Protein AF-A0A847CC20-F1 (afdb_monomer)

pLDDT: mean 80.25, std 13.69, range [35.69, 95.44]

Mean predicted aligned error: 12.86 Å

Solvent-accessible surface area (backbone atoms only — not comparable to full-atom values): 11046 Å² total; per-residue (Å²): 112,70,67,61,52,53,50,52,55,51,45,56,64,44,55,73,38,76,92,34,46,70,57,42,53,54,50,51,56,50,52,48,47,52,49,41,46,59,43,47,58,37,88,87,48,68,57,81,61,57,65,53,50,54,41,55,59,34,38,77,69,57,39,57,74,56,27,53,54,50,40,51,52,50,50,54,48,48,53,51,32,54,52,48,38,60,73,75,57,66,55,89,86,62,79,84,42,73,69,58,51,52,54,51,50,53,50,50,52,52,55,51,52,54,52,46,54,55,50,50,52,51,46,53,52,50,19,53,52,53,36,51,54,50,55,52,52,52,50,52,51,51,54,50,52,53,51,51,53,52,52,51,53,52,51,54,49,51,53,51,51,52,51,54,51,52,53,52,51,55,51,51,53,50,52,51,54,50,51,53,50,51,51,51,52,51,52,54,50,44,57,69,71,59,77,67,82,87,78,134

Structure (mmCIF, N/CA/C/O backbone):
data_AF-A0A847CC20-F1
#
_entry.id   AF-A0A847CC20-F1
#
loop_
_atom_site.group_PDB
_atom_site.id
_atom_site.type_symbol
_atom_site.label_atom_id
_atom_site.label_alt_id
_atom_site.label_comp_id
_atom_site.label_asym_id
_atom_site.label_entity_id
_atom_site.label_seq_id
_atom_site.pdbx_PDB_ins_code
_atom_site.Cartn_x
_atom_site.Cartn_y
_atom_site.Cartn_z
_atom_site.occupancy
_atom_site.B_iso_or_equiv
_atom_site.auth_seq_id
_atom_site.auth_comp_id
_atom_site.auth_asym_id
_atom_site.auth_atom_id
_atom_site.pdbx_PDB_model_num
ATOM 1 N N . MET A 1 1 ? -6.857 -2.124 -23.744 1.00 64.88 1 MET A N 1
ATOM 2 C CA . MET A 1 1 ? -8.235 -2.212 -23.207 1.00 64.88 1 MET A CA 1
ATOM 3 C C . MET A 1 1 ? -8.628 -3.643 -22.835 1.00 64.88 1 MET A C 1
ATOM 5 O O . MET A 1 1 ? -9.111 -3.861 -21.736 1.00 64.88 1 MET A O 1
ATOM 9 N N . THR A 1 2 ? -8.384 -4.640 -23.690 1.00 80.12 2 THR A N 1
ATOM 10 C CA . THR A 1 2 ? -8.640 -6.063 -23.376 1.00 80.12 2 THR A CA 1
ATOM 11 C C . THR A 1 2 ? -7.803 -6.583 -22.201 1.00 80.12 2 THR A C 1
ATOM 13 O O . THR A 1 2 ? -8.344 -7.232 -21.313 1.00 80.12 2 THR A O 1
ATOM 16 N N . TYR A 1 3 ? -6.515 -6.221 -22.138 1.00 81.62 3 TYR A N 1
ATOM 17 C CA . TYR A 1 3 ? -5.620 -6.564 -21.021 1.00 81.62 3 TYR A CA 1
ATOM 18 C C . TYR A 1 3 ? -6.147 -6.076 -19.663 1.00 81.62 3 TYR A C 1
ATOM 20 O O . TYR A 1 3 ? -6.249 -6.855 -18.723 1.00 81.62 3 TYR A O 1
ATOM 28 N N . THR A 1 4 ? -6.538 -4.802 -19.567 1.00 80.56 4 THR A N 1
ATOM 29 C CA . THR A 1 4 ? -7.041 -4.209 -18.319 1.00 80.56 4 THR A CA 1
ATOM 30 C C . THR A 1 4 ? -8.328 -4.884 -17.856 1.00 80.56 4 THR A C 1
ATOM 32 O O . THR A 1 4 ? -8.451 -5.202 -16.682 1.00 80.56 4 THR A O 1
ATOM 35 N N . ILE A 1 5 ? -9.246 -5.187 -18.781 1.00 83.31 5 ILE A N 1
ATOM 36 C CA . ILE A 1 5 ? -10.493 -5.900 -18.467 1.00 83.31 5 ILE A CA 1
ATOM 37 C C . ILE A 1 5 ? -10.194 -7.316 -17.953 1.00 83.31 5 ILE A C 1
ATOM 39 O O . ILE A 1 5 ? -10.731 -7.720 -16.924 1.00 83.31 5 ILE A O 1
ATOM 43 N N . ALA A 1 6 ? -9.306 -8.056 -18.623 1.00 84.94 6 ALA A N 1
ATOM 44 C CA . ALA A 1 6 ? -8.941 -9.414 -18.221 1.00 84.94 6 ALA A CA 1
ATOM 45 C C . ALA A 1 6 ? -8.271 -9.455 -16.836 1.00 84.94 6 ALA A C 1
ATOM 47 O O . ALA A 1 6 ? -8.623 -10.295 -16.004 1.00 84.94 6 ALA A O 1
ATOM 48 N N . VAL A 1 7 ? -7.352 -8.525 -16.561 1.00 86.25 7 VAL A N 1
ATOM 49 C CA . VAL A 1 7 ? -6.687 -8.401 -15.254 1.00 86.25 7 VAL A CA 1
ATOM 50 C C . VAL A 1 7 ? -7.700 -8.067 -14.160 1.00 86.25 7 VAL A C 1
ATOM 52 O O . VAL A 1 7 ? -7.731 -8.765 -13.149 1.00 86.25 7 VAL A O 1
ATOM 55 N N . SER A 1 8 ? -8.583 -7.086 -14.374 1.00 83.56 8 SER A N 1
ATOM 56 C CA . SER A 1 8 ? -9.594 -6.701 -13.378 1.00 83.56 8 SER A CA 1
ATOM 57 C C . SER A 1 8 ? -10.588 -7.824 -13.073 1.00 83.56 8 SER A C 1
ATOM 59 O O . SER A 1 8 ? -10.939 -8.037 -11.913 1.00 83.56 8 SER A O 1
ATOM 61 N N . ILE A 1 9 ? -11.015 -8.586 -14.086 1.00 86.75 9 ILE A N 1
ATOM 62 C CA . ILE A 1 9 ? -11.879 -9.760 -13.889 1.00 86.75 9 ILE A CA 1
ATOM 63 C C . ILE A 1 9 ? -11.143 -10.825 -13.065 1.00 86.75 9 ILE A C 1
ATOM 65 O O . ILE A 1 9 ? -11.703 -11.384 -12.122 1.00 86.75 9 ILE A O 1
ATOM 69 N N . THR A 1 10 ? -9.877 -11.084 -13.387 1.00 84.50 10 THR A N 1
ATOM 70 C CA . THR A 1 10 ? -9.063 -12.083 -12.683 1.00 84.50 10 THR A CA 1
ATOM 71 C C . THR A 1 10 ? -8.846 -11.689 -11.219 1.00 84.50 10 THR A C 1
ATOM 73 O O . THR A 1 10 ? -9.046 -12.513 -10.325 1.00 84.50 10 THR A O 1
ATOM 76 N N . GLU A 1 11 ? -8.528 -10.422 -10.946 1.00 84.19 11 GLU A N 1
ATOM 77 C CA . GLU A 1 11 ? -8.409 -9.887 -9.583 1.00 84.19 11 GLU A CA 1
ATOM 78 C C . GLU A 1 11 ? -9.716 -9.992 -8.800 1.00 84.19 11 GLU A C 1
ATOM 80 O O . GLU A 1 11 ? -9.701 -10.411 -7.642 1.00 8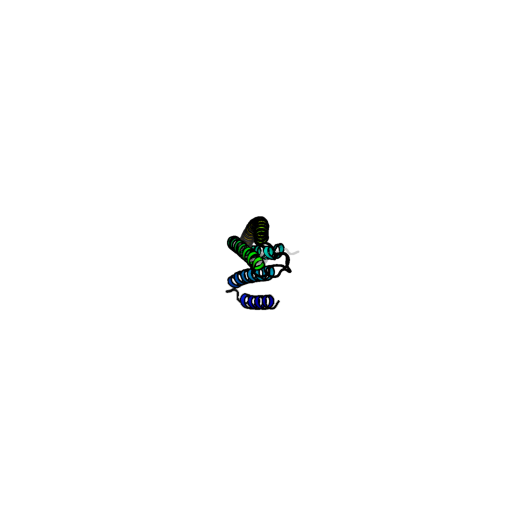4.19 11 GLU A O 1
ATOM 85 N N . TYR A 1 12 ? -10.851 -9.680 -9.429 1.00 85.06 12 TYR A N 1
ATOM 86 C CA . TYR A 1 12 ? -12.165 -9.794 -8.800 1.00 85.06 12 TYR A CA 1
ATOM 87 C C . TYR A 1 12 ? -12.442 -11.225 -8.308 1.00 85.06 12 TYR A C 1
ATOM 89 O O . TYR A 1 12 ? -12.877 -11.425 -7.170 1.00 85.06 12 TYR A O 1
ATOM 97 N N . TYR A 1 13 ? -12.128 -12.236 -9.124 1.00 85.25 13 TYR A N 1
ATOM 98 C CA . TYR A 1 13 ? -12.307 -13.638 -8.737 1.00 85.25 13 TYR A CA 1
ATOM 99 C C . TYR A 1 13 ? -11.322 -14.099 -7.657 1.00 85.25 13 TYR A C 1
ATOM 101 O O . TYR A 1 13 ? -11.717 -14.837 -6.749 1.00 85.25 13 TYR A O 1
ATOM 109 N N . ILE A 1 14 ? -10.061 -13.662 -7.720 1.00 83.44 14 ILE A N 1
ATOM 110 C CA . ILE A 1 14 ? -9.037 -14.007 -6.722 1.00 83.44 14 ILE A CA 1
ATOM 111 C C . ILE A 1 14 ? -9.380 -13.386 -5.361 1.00 83.44 14 ILE A C 1
ATOM 113 O O . ILE A 1 14 ? -9.280 -14.057 -4.331 1.00 83.44 14 ILE A O 1
ATOM 117 N N . ASN A 1 15 ? -9.837 -12.132 -5.349 1.00 83.31 15 ASN A N 1
ATOM 118 C CA . ASN A 1 15 ? -10.118 -11.388 -4.123 1.00 83.31 15 ASN A CA 1
ATOM 119 C C . ASN A 1 15 ? -11.383 -11.874 -3.388 1.00 83.31 15 ASN A C 1
ATOM 121 O O . ASN A 1 15 ? -11.584 -11.562 -2.218 1.00 83.31 15 ASN A O 1
ATOM 125 N N . LYS A 1 16 ? -12.213 -12.710 -4.029 1.00 82.06 16 LYS A N 1
ATOM 126 C CA . LYS A 1 16 ? -13.393 -13.329 -3.399 1.00 82.06 16 LYS A CA 1
ATOM 127 C C . LYS A 1 16 ? -13.036 -14.270 -2.239 1.00 82.06 16 LYS A C 1
ATOM 129 O O . LYS A 1 16 ? -13.885 -14.591 -1.413 1.00 82.06 16 LYS A O 1
ATOM 134 N N . LYS A 1 17 ? -11.790 -14.742 -2.178 1.00 82.62 17 LYS A N 1
ATOM 135 C CA . LYS A 1 17 ? -11.297 -15.650 -1.139 1.00 82.62 17 LYS A CA 1
ATOM 136 C C . LYS A 1 17 ? -10.222 -14.944 -0.312 1.00 82.62 17 LYS A C 1
ATOM 138 O O . LYS A 1 17 ? -9.137 -14.677 -0.824 1.00 82.62 17 LYS A O 1
ATOM 143 N N . GLU A 1 18 ? -10.465 -14.748 0.987 1.00 76.75 18 GLU A N 1
ATOM 144 C CA . GLU A 1 18 ? -9.510 -14.082 1.899 1.00 76.75 18 GLU A CA 1
ATOM 145 C C . GLU A 1 18 ? -8.108 -14.710 1.879 1.00 76.75 18 GLU A C 1
ATOM 147 O O . GLU A 1 18 ? -7.103 -14.002 1.961 1.00 76.75 18 GLU A O 1
ATOM 152 N N . LYS A 1 19 ? -8.026 -16.034 1.680 1.00 80.50 19 LYS A N 1
ATOM 153 C CA . LYS A 1 19 ? -6.762 -16.782 1.593 1.00 80.50 19 LYS A CA 1
ATOM 154 C C . LYS A 1 19 ? -5.814 -16.252 0.506 1.00 80.50 19 LYS A C 1
ATOM 156 O O . LYS A 1 19 ? -4.602 -16.383 0.653 1.00 80.50 19 LYS A O 1
ATOM 161 N N . TYR A 1 20 ? -6.334 -15.640 -0.560 1.00 82.75 20 TYR A N 1
ATOM 162 C CA . TYR A 1 20 ? -5.532 -15.149 -1.687 1.00 82.75 20 TYR A CA 1
ATOM 163 C C . TYR A 1 20 ? -5.312 -13.633 -1.681 1.00 82.75 20 TYR A C 1
ATOM 165 O O . TYR A 1 20 ? -4.764 -13.098 -2.644 1.00 82.75 20 TYR A O 1
ATOM 173 N N . ARG A 1 21 ? -5.649 -12.921 -0.597 1.00 78.44 21 ARG A N 1
ATOM 174 C CA . ARG A 1 21 ? -5.519 -11.453 -0.539 1.00 78.44 21 ARG A CA 1
ATOM 175 C C . ARG A 1 21 ? -4.086 -10.965 -0.785 1.00 78.44 21 ARG A C 1
ATOM 177 O O . ARG A 1 21 ? -3.870 -10.019 -1.537 1.00 78.44 21 ARG A O 1
ATOM 184 N N . TYR A 1 22 ? -3.092 -11.638 -0.199 1.00 79.38 22 TYR A N 1
ATOM 185 C CA . TYR A 1 22 ? -1.682 -11.303 -0.434 1.00 79.38 22 TYR A CA 1
ATOM 186 C C . TYR A 1 22 ? -1.250 -11.589 -1.872 1.00 79.38 22 TYR A C 1
ATOM 188 O O . TYR A 1 22 ? -0.516 -10.795 -2.448 1.00 79.38 22 TYR A O 1
ATOM 196 N N . PHE A 1 23 ? -1.724 -12.688 -2.459 1.00 83.56 23 PHE A N 1
ATOM 197 C CA . PHE A 1 23 ? -1.430 -13.028 -3.849 1.00 83.56 23 PHE A CA 1
ATOM 198 C C . PHE A 1 23 ? -2.030 -11.997 -4.812 1.00 83.56 23 PHE A C 1
ATOM 200 O O . PHE A 1 23 ? -1.324 -11.504 -5.687 1.00 83.56 23 PHE A O 1
ATOM 207 N N . SER A 1 24 ? -3.285 -11.594 -4.586 1.00 84.12 24 SER A N 1
ATOM 208 C CA . SER A 1 24 ? -3.961 -10.548 -5.362 1.00 84.12 24 SER A CA 1
ATOM 209 C C . SER A 1 24 ? -3.195 -9.225 -5.337 1.00 84.12 24 SER A C 1
ATOM 211 O O . SER A 1 24 ? -3.061 -8.577 -6.367 1.00 84.12 24 SER A O 1
ATOM 213 N N . MET A 1 25 ? -2.639 -8.844 -4.181 1.00 82.94 25 MET A N 1
ATOM 214 C CA . MET A 1 25 ? -1.820 -7.636 -4.048 1.00 82.94 25 MET A CA 1
ATOM 215 C C . MET A 1 25 ? -0.566 -7.681 -4.936 1.00 82.94 25 MET A C 1
ATOM 217 O O . MET A 1 25 ? -0.284 -6.722 -5.652 1.00 82.94 25 MET A O 1
ATOM 221 N N . TYR A 1 26 ? 0.199 -8.779 -4.899 1.00 84.50 26 TYR A N 1
ATOM 222 C CA . TYR A 1 26 ? 1.392 -8.915 -5.745 1.00 84.50 26 TYR A CA 1
ATOM 223 C C . TYR A 1 26 ? 1.026 -8.974 -7.229 1.00 84.50 26 TYR A C 1
ATOM 225 O O . TYR A 1 26 ? 1.694 -8.342 -8.045 1.00 84.50 26 TYR A O 1
ATOM 233 N N . PHE A 1 27 ? -0.049 -9.689 -7.565 1.00 86.31 27 PHE A N 1
ATOM 234 C CA . PHE A 1 27 ? -0.544 -9.798 -8.931 1.00 86.31 27 PHE A CA 1
ATOM 235 C C . PHE A 1 27 ? -0.959 -8.438 -9.502 1.00 86.31 27 PHE A C 1
ATOM 237 O O . PHE A 1 27 ? -0.572 -8.123 -10.625 1.00 86.31 27 PHE A O 1
ATOM 244 N N . GLY A 1 28 ? -1.653 -7.596 -8.733 1.00 84.38 28 GLY A N 1
ATOM 245 C CA . GLY A 1 28 ? -2.059 -6.268 -9.201 1.00 84.38 28 GLY A CA 1
ATOM 246 C C . GLY A 1 28 ? -0.907 -5.286 -9.355 1.00 84.38 28 GLY A C 1
ATOM 247 O O . GLY A 1 28 ? -0.833 -4.537 -10.333 1.00 84.38 28 GLY A O 1
ATOM 248 N N . LEU A 1 29 ? 0.069 -5.337 -8.448 1.00 85.62 29 LEU A N 1
ATOM 249 C CA . LEU A 1 29 ? 1.295 -4.546 -8.578 1.00 85.62 29 LEU A CA 1
ATOM 250 C C . LEU A 1 29 ? 2.126 -4.985 -9.790 1.00 85.62 29 LEU A C 1
ATOM 252 O O . LEU A 1 29 ? 2.650 -4.149 -10.520 1.00 85.62 29 LEU A O 1
ATOM 256 N N . PHE A 1 30 ? 2.204 -6.286 -10.055 1.00 86.69 30 PHE A N 1
ATOM 257 C CA . PHE A 1 30 ? 2.912 -6.799 -11.225 1.00 86.69 30 PHE A CA 1
ATOM 258 C C . PHE A 1 30 ? 2.172 -6.492 -12.534 1.00 86.69 30 PHE A C 1
ATOM 260 O O . PHE A 1 30 ? 2.776 -6.072 -13.520 1.00 86.69 30 PHE A O 1
ATOM 267 N N . SER A 1 31 ? 0.848 -6.629 -12.534 1.00 85.25 31 SER A N 1
ATOM 268 C CA . SER A 1 31 ? 0.019 -6.345 -13.706 1.00 85.25 31 SER A CA 1
ATOM 269 C C . SER A 1 31 ? 0.029 -4.860 -14.069 1.00 85.25 31 SER A C 1
ATOM 271 O O . SER A 1 31 ? 0.020 -4.527 -15.256 1.00 85.25 31 SER A O 1
ATOM 273 N N . SER A 1 32 ? 0.095 -3.970 -13.074 1.00 83.94 32 SER A N 1
ATOM 274 C CA . SER A 1 32 ? 0.250 -2.526 -13.290 1.00 83.94 32 SER A CA 1
ATOM 275 C C . SER A 1 32 ? 1.654 -2.144 -13.769 1.00 83.94 32 SER A C 1
ATOM 277 O O . SER A 1 32 ? 1.755 -1.311 -14.667 1.00 83.94 32 SER A O 1
ATOM 279 N N . LEU A 1 33 ? 2.721 -2.796 -13.278 1.00 86.12 33 LEU A N 1
ATOM 280 C CA . LEU A 1 33 ? 4.075 -2.665 -13.849 1.00 86.12 33 LEU A CA 1
ATOM 281 C C . LEU A 1 33 ? 4.088 -3.002 -15.344 1.00 86.12 33 LEU A C 1
ATOM 283 O O . LEU A 1 33 ? 4.565 -2.210 -16.155 1.00 86.12 33 LEU A O 1
ATOM 287 N N . LEU A 1 34 ? 3.529 -4.157 -15.716 1.00 84.94 34 LEU A N 1
ATOM 288 C CA . LEU A 1 34 ? 3.449 -4.591 -17.113 1.00 84.94 34 LEU A CA 1
ATOM 289 C C . LEU A 1 34 ? 2.595 -3.653 -17.966 1.00 84.94 34 LEU A C 1
ATOM 291 O O . LEU A 1 34 ? 2.938 -3.378 -19.114 1.00 84.94 34 LEU A O 1
ATOM 295 N N . PHE A 1 35 ? 1.500 -3.135 -17.409 1.00 83.56 35 PHE A N 1
ATOM 296 C CA . PHE A 1 35 ? 0.656 -2.170 -18.102 1.00 83.56 35 PHE A CA 1
ATOM 297 C C . PHE A 1 35 ? 1.410 -0.874 -18.408 1.00 83.56 35 PHE A C 1
ATOM 299 O O . PHE A 1 35 ? 1.390 -0.406 -19.545 1.00 83.56 35 PHE A O 1
ATOM 306 N N . VAL A 1 36 ? 2.110 -0.318 -17.417 1.00 82.19 36 VAL A N 1
ATOM 307 C CA . VAL A 1 36 ? 2.915 0.897 -17.592 1.00 82.19 36 VAL A CA 1
ATOM 308 C C . VAL A 1 36 ? 4.068 0.662 -18.563 1.00 82.19 36 VAL A C 1
ATOM 310 O O . VAL A 1 36 ? 4.329 1.524 -19.398 1.00 82.19 36 VAL A O 1
ATOM 313 N N . PHE A 1 37 ? 4.699 -0.512 -18.527 1.00 82.38 37 PHE A N 1
ATOM 314 C CA . PHE A 1 37 ? 5.707 -0.903 -19.511 1.00 82.38 37 PHE A CA 1
ATOM 315 C C . PHE A 1 37 ? 5.138 -0.972 -20.940 1.00 82.38 37 PHE A C 1
ATOM 317 O O . PHE A 1 37 ? 5.723 -0.442 -21.878 1.00 82.38 37 PHE A O 1
ATOM 324 N N . ALA A 1 38 ? 3.959 -1.565 -21.132 1.00 80.62 38 ALA A N 1
ATOM 325 C CA . ALA A 1 38 ? 3.311 -1.598 -22.444 1.00 80.62 38 ALA A CA 1
ATOM 326 C C . ALA A 1 38 ? 2.902 -0.194 -22.932 1.00 80.62 38 ALA A C 1
ATOM 328 O O . ALA A 1 38 ? 2.932 0.090 -24.131 1.00 80.62 38 ALA A O 1
ATOM 329 N N . LEU A 1 39 ? 2.527 0.699 -22.012 1.00 78.56 39 LEU A N 1
ATOM 330 C CA . LEU A 1 39 ? 2.245 2.096 -22.330 1.00 78.56 39 LEU A CA 1
ATOM 331 C C . LEU A 1 39 ? 3.508 2.880 -22.690 1.00 78.56 39 LEU A C 1
ATOM 333 O O . LEU A 1 39 ? 3.446 3.685 -23.611 1.00 78.56 39 LEU A O 1
ATOM 337 N N . SER A 1 40 ? 4.638 2.648 -22.019 1.00 73.38 40 SER A N 1
ATOM 338 C CA . SER A 1 40 ? 5.890 3.367 -22.299 1.00 73.38 40 SER A CA 1
ATOM 339 C C . SER A 1 40 ? 6.502 3.008 -23.657 1.00 73.38 40 SER A C 1
ATOM 341 O O . SER A 1 40 ? 7.207 3.830 -24.250 1.00 73.38 40 SER A O 1
ATOM 343 N N . LEU A 1 41 ? 6.181 1.823 -24.186 1.00 75.31 41 LEU A N 1
ATOM 344 C CA . LEU A 1 41 ? 6.491 1.436 -25.565 1.00 75.31 41 LEU A CA 1
ATOM 345 C C . LEU A 1 41 ? 5.655 2.207 -26.600 1.00 75.31 41 LEU A C 1
ATOM 347 O O . LEU A 1 41 ? 6.122 2.428 -27.715 1.00 75.31 41 LEU A O 1
ATOM 351 N N . ASN A 1 42 ? 4.446 2.652 -26.243 1.00 70.00 42 ASN A N 1
ATOM 352 C CA . ASN A 1 42 ? 3.616 3.473 -27.119 1.00 70.00 42 ASN A CA 1
ATOM 353 C C . ASN A 1 42 ? 4.027 4.949 -27.004 1.00 70.00 42 ASN A C 1
ATOM 355 O O . ASN A 1 42 ? 4.013 5.544 -25.930 1.00 70.00 42 ASN A O 1
ATOM 359 N N . SER A 1 43 ? 4.354 5.581 -28.133 1.00 58.22 43 SER A N 1
ATOM 360 C CA . SER A 1 43 ? 4.840 6.970 -28.193 1.00 58.22 43 SER A CA 1
ATOM 361 C C . SER A 1 43 ? 3.839 8.036 -27.720 1.00 58.22 43 SER A C 1
ATOM 363 O O . SER A 1 43 ? 4.225 9.190 -27.552 1.00 58.22 43 SER A O 1
ATOM 365 N N . LEU A 1 44 ? 2.580 7.648 -27.497 1.00 52.94 44 LEU A N 1
ATOM 366 C CA . LEU A 1 44 ? 1.446 8.516 -27.169 1.00 52.94 44 LEU A CA 1
ATOM 367 C C . LEU A 1 44 ? 1.480 9.088 -25.748 1.00 52.94 44 LEU A C 1
ATOM 369 O O . LEU A 1 44 ? 0.926 10.160 -25.518 1.00 52.94 44 LEU A O 1
ATOM 373 N N . ILE A 1 45 ? 2.099 8.395 -24.791 1.00 55.16 45 ILE A N 1
ATOM 374 C CA . ILE A 1 45 ? 2.162 8.855 -23.401 1.00 55.16 45 ILE A CA 1
ATOM 375 C C . ILE A 1 45 ? 3.597 9.275 -23.104 1.00 55.16 45 ILE A C 1
ATOM 377 O O . ILE A 1 45 ? 4.536 8.501 -23.297 1.00 55.16 45 ILE A O 1
ATOM 381 N N . GLN A 1 46 ? 3.774 10.508 -22.619 1.00 56.94 46 GLN A N 1
ATOM 382 C CA . GLN A 1 46 ? 5.044 10.917 -22.032 1.00 56.94 46 GLN A CA 1
ATOM 383 C C . GLN A 1 46 ? 5.380 9.933 -20.913 1.00 56.94 46 GLN A C 1
ATOM 385 O O . GLN A 1 46 ? 4.667 9.837 -19.910 1.00 56.94 46 GLN A O 1
ATOM 390 N N . ILE A 1 47 ? 6.477 9.200 -21.113 1.00 58.72 47 ILE A N 1
ATOM 391 C CA . ILE A 1 47 ? 6.979 8.155 -20.215 1.00 58.72 47 ILE A CA 1
ATOM 392 C C . ILE A 1 47 ? 7.069 8.684 -18.777 1.00 58.72 47 ILE A C 1
ATOM 394 O O . ILE A 1 47 ? 6.934 7.889 -17.858 1.00 58.72 47 ILE A O 1
ATOM 398 N N . SER A 1 48 ? 7.184 10.007 -18.585 1.00 61.25 48 SER A N 1
ATOM 399 C CA . SER A 1 48 ? 7.351 10.694 -17.308 1.00 61.25 48 SER A CA 1
ATOM 400 C C . SER A 1 48 ? 6.166 10.638 -16.319 1.00 61.25 48 SER A C 1
ATOM 402 O O . SER A 1 48 ? 6.375 10.714 -15.113 1.00 61.25 48 SER A O 1
ATOM 404 N N . LEU A 1 49 ? 4.914 10.505 -16.762 1.00 61.78 49 LEU A N 1
ATOM 405 C CA . LEU A 1 49 ? 3.774 10.471 -15.823 1.00 61.78 49 LEU A CA 1
ATOM 406 C C . LEU A 1 49 ? 3.397 9.041 -15.434 1.00 61.78 49 LEU A C 1
ATOM 408 O O . LEU A 1 49 ? 3.164 8.752 -14.259 1.00 61.78 49 LEU A O 1
ATOM 412 N N . ALA A 1 50 ? 3.407 8.123 -16.402 1.00 65.94 50 ALA A N 1
ATOM 413 C CA . ALA A 1 50 ? 2.944 6.750 -16.210 1.00 65.94 50 ALA A CA 1
ATOM 414 C C . ALA A 1 50 ? 3.794 5.964 -15.195 1.00 65.94 50 ALA A C 1
ATOM 416 O O . ALA A 1 50 ? 3.256 5.172 -14.422 1.00 65.94 50 ALA A O 1
ATOM 417 N N . TYR A 1 51 ? 5.105 6.216 -15.135 1.00 71.69 51 TYR A N 1
ATOM 418 C CA . TYR A 1 51 ? 5.997 5.485 -14.231 1.00 71.69 51 TYR A CA 1
ATOM 419 C C . TYR A 1 51 ? 5.871 5.908 -12.760 1.00 71.69 51 TYR A C 1
ATOM 421 O O . TYR A 1 51 ? 6.277 5.155 -11.881 1.00 71.69 51 TYR A O 1
ATOM 429 N N . THR A 1 52 ? 5.270 7.062 -12.458 1.00 73.75 52 THR A N 1
ATOM 430 C CA . THR A 1 52 ? 5.060 7.492 -11.064 1.00 73.75 52 THR A CA 1
ATOM 431 C C . THR A 1 52 ? 3.879 6.779 -10.399 1.00 73.75 52 THR A C 1
ATOM 433 O O . THR A 1 52 ? 3.871 6.589 -9.182 1.00 73.75 52 THR A O 1
ATOM 436 N N . PHE A 1 53 ? 2.917 6.294 -11.193 1.00 78.44 53 PHE A N 1
ATOM 437 C CA . PHE A 1 53 ? 1.694 5.660 -10.695 1.00 78.44 53 PHE A CA 1
ATOM 438 C C . PHE A 1 53 ? 1.946 4.373 -9.912 1.00 78.44 53 PHE A C 1
ATOM 440 O O . PHE A 1 53 ? 1.355 4.174 -8.852 1.00 78.44 53 PHE 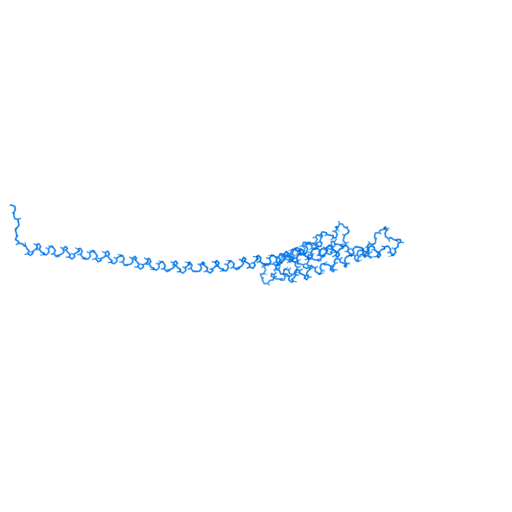A O 1
ATOM 447 N N . VAL A 1 54 ? 2.814 3.491 -10.408 1.00 82.31 54 VAL A N 1
ATOM 448 C CA . VAL A 1 54 ? 3.030 2.178 -9.782 1.00 82.31 54 VAL A CA 1
ATOM 449 C C . VAL A 1 54 ? 3.707 2.303 -8.409 1.00 82.31 54 VAL A C 1
ATOM 451 O O . VAL A 1 54 ? 3.219 1.689 -7.457 1.00 82.31 54 VAL A O 1
ATOM 454 N N . PRO A 1 55 ? 4.766 3.118 -8.234 1.00 81.00 55 PRO A N 1
ATOM 455 C CA . PRO A 1 55 ? 5.330 3.379 -6.913 1.00 81.00 55 PRO A CA 1
ATOM 456 C C . PRO A 1 55 ? 4.316 4.001 -5.945 1.00 81.00 55 PRO A C 1
ATOM 458 O O . PRO A 1 55 ? 4.241 3.553 -4.801 1.00 81.00 55 PRO A O 1
ATOM 461 N N . ILE A 1 56 ? 3.475 4.939 -6.399 1.00 80.62 56 ILE A N 1
ATOM 462 C CA . ILE A 1 56 ? 2.413 5.535 -5.568 1.00 80.62 56 ILE A CA 1
ATOM 463 C C . ILE A 1 56 ? 1.387 4.478 -5.135 1.00 80.62 56 ILE A C 1
ATOM 465 O O . ILE A 1 56 ? 1.075 4.377 -3.948 1.00 80.62 56 ILE A O 1
ATOM 469 N N . LEU A 1 57 ? 0.905 3.644 -6.062 1.00 81.94 57 LEU A N 1
ATOM 470 C CA . LEU A 1 57 ? 0.001 2.532 -5.746 1.00 81.94 57 LEU A CA 1
ATOM 471 C C . LEU A 1 57 ? 0.643 1.545 -4.768 1.00 81.94 57 LEU A C 1
ATOM 473 O O . LEU A 1 57 ? -0.020 1.045 -3.863 1.00 81.94 57 LEU A O 1
ATOM 477 N N . SER A 1 58 ? 1.946 1.295 -4.897 1.00 82.06 58 SER A N 1
ATOM 478 C CA . SER A 1 58 ? 2.660 0.406 -3.983 1.00 82.06 58 SER A CA 1
ATOM 479 C C . SER A 1 58 ? 2.705 0.936 -2.543 1.00 82.06 58 SER A C 1
ATOM 481 O O . SER A 1 58 ? 2.690 0.135 -1.607 1.00 82.06 58 SER A O 1
ATOM 483 N N . CYS A 1 59 ? 2.692 2.260 -2.339 1.00 80.19 59 CYS A N 1
ATOM 484 C CA . CYS A 1 59 ? 2.633 2.867 -1.005 1.00 80.19 59 CYS A CA 1
ATOM 485 C C . CYS A 1 59 ? 1.328 2.544 -0.259 1.00 80.19 59 CYS A C 1
ATOM 487 O O . CYS A 1 59 ? 1.347 2.449 0.968 1.00 80.19 59 CYS A O 1
ATOM 489 N N . LEU A 1 60 ? 0.217 2.319 -0.974 1.00 78.50 60 LEU A N 1
ATOM 490 C CA . LEU A 1 60 ? -1.087 1.981 -0.381 1.00 78.50 60 LEU A CA 1
ATOM 491 C C . LEU A 1 60 ? -1.110 0.600 0.280 1.00 78.50 60 LEU A C 1
ATOM 493 O O . LEU A 1 60 ? -1.992 0.314 1.080 1.00 78.50 60 LEU A O 1
ATOM 497 N N . TYR A 1 61 ? -0.143 -0.261 -0.032 1.00 74.38 61 TYR A N 1
ATOM 498 C CA . TYR A 1 61 ? -0.037 -1.585 0.577 1.00 74.38 61 TYR A CA 1
ATOM 499 C C . TYR A 1 61 ? 0.784 -1.591 1.872 1.00 74.38 61 TYR A C 1
ATOM 501 O O . TYR A 1 61 ? 0.969 -2.651 2.474 1.00 74.38 61 TYR A O 1
ATOM 509 N N . TYR A 1 62 ? 1.272 -0.420 2.303 1.00 68.19 62 TYR A N 1
ATOM 510 C CA . TYR A 1 62 ? 1.903 -0.175 3.606 1.00 68.19 62 TYR A CA 1
ATOM 511 C C . TYR A 1 62 ? 3.107 -1.073 3.930 1.00 68.19 62 TYR A C 1
ATOM 513 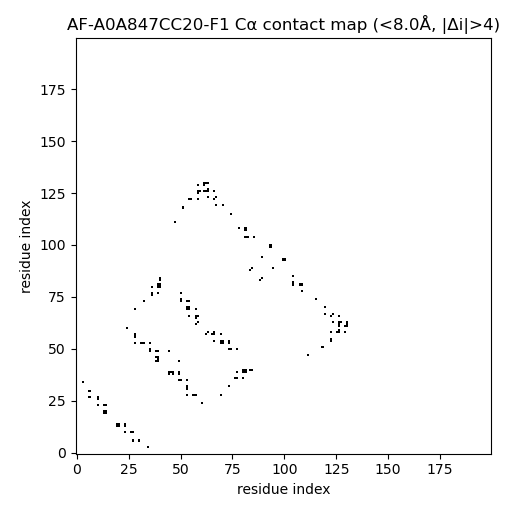O O . TYR A 1 62 ? 3.460 -1.275 5.090 1.00 68.19 62 TYR A O 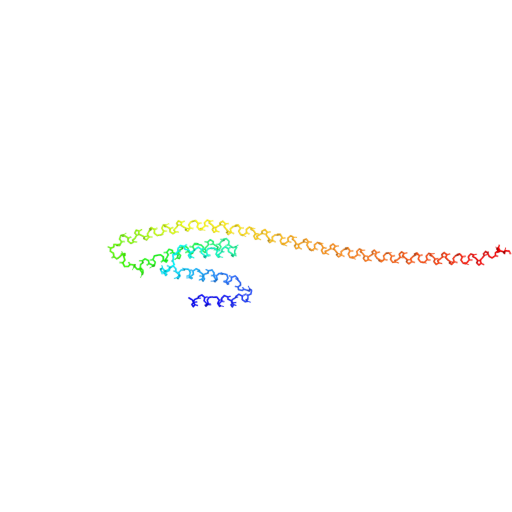1
ATOM 521 N N . LYS A 1 63 ? 3.771 -1.606 2.898 1.00 80.06 63 LYS A N 1
ATOM 522 C CA . LYS A 1 63 ? 4.985 -2.421 3.014 1.00 80.06 63 LYS A CA 1
ATOM 523 C C . LYS A 1 63 ? 6.163 -1.687 2.382 1.00 80.06 63 LYS A C 1
ATOM 525 O O . LYS A 1 63 ? 6.411 -1.827 1.188 1.00 80.06 63 LYS A O 1
ATOM 530 N N . THR A 1 64 ? 6.938 -0.976 3.198 1.00 77.12 64 THR A N 1
ATOM 531 C CA . THR A 1 64 ? 8.099 -0.172 2.760 1.00 77.12 64 THR A CA 1
ATOM 532 C C . THR A 1 64 ? 9.105 -0.978 1.928 1.00 77.12 64 THR A C 1
ATOM 534 O O . THR A 1 64 ? 9.520 -0.548 0.854 1.00 77.12 64 THR A O 1
ATOM 537 N N . ALA A 1 65 ? 9.447 -2.196 2.360 1.00 82.62 65 ALA A N 1
ATOM 538 C CA . ALA A 1 65 ? 10.366 -3.071 1.627 1.00 82.62 65 ALA A CA 1
ATOM 539 C C . ALA A 1 65 ? 9.828 -3.498 0.247 1.00 82.62 65 ALA A C 1
ATOM 541 O O . ALA A 1 65 ? 10.601 -3.665 -0.696 1.00 82.62 65 ALA A O 1
ATOM 542 N N . LEU A 1 66 ? 8.509 -3.678 0.119 1.00 84.12 66 LEU A N 1
ATOM 543 C CA . LEU A 1 66 ? 7.873 -4.042 -1.147 1.00 84.12 66 LEU A CA 1
ATOM 544 C C . LEU A 1 66 ? 7.863 -2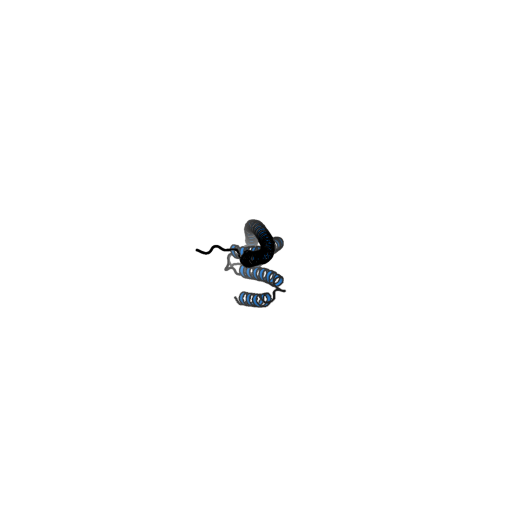.853 -2.109 1.00 84.12 66 LEU A C 1
ATOM 546 O O . LEU A 1 66 ? 8.259 -2.993 -3.263 1.00 84.12 66 LEU A O 1
ATOM 550 N N . THR A 1 67 ? 7.484 -1.683 -1.603 1.00 85.25 67 THR A N 1
ATOM 551 C CA . THR A 1 67 ? 7.502 -0.413 -2.328 1.00 85.25 67 THR A CA 1
ATOM 552 C C . THR A 1 67 ? 8.883 -0.108 -2.914 1.00 85.25 67 THR A C 1
ATOM 554 O O . THR A 1 67 ? 8.984 0.212 -4.096 1.00 85.25 67 THR A O 1
ATOM 557 N N . LYS A 1 68 ? 9.964 -0.312 -2.146 1.00 85.44 68 LYS A N 1
ATOM 558 C CA . LYS A 1 68 ? 11.347 -0.137 -2.634 1.00 85.44 68 LYS A CA 1
ATOM 559 C C . LYS A 1 68 ? 11.686 -1.074 -3.793 1.00 85.44 68 LYS A C 1
ATOM 561 O O . LYS A 1 68 ? 12.200 -0.626 -4.815 1.00 85.44 68 LYS A O 1
ATOM 566 N N . LYS A 1 69 ? 11.362 -2.366 -3.657 1.00 88.56 69 LYS A N 1
ATOM 567 C CA . LYS A 1 69 ? 11.608 -3.369 -4.709 1.00 88.56 69 LYS A CA 1
ATOM 568 C C . LYS A 1 69 ? 10.825 -3.060 -5.986 1.00 88.56 69 LYS A C 1
ATOM 570 O O . LYS A 1 69 ? 11.380 -3.162 -7.073 1.00 88.56 69 LYS A O 1
ATOM 575 N N . ILE A 1 70 ? 9.562 -2.655 -5.855 1.00 87.44 70 ILE A N 1
ATOM 576 C CA . ILE A 1 70 ? 8.705 -2.296 -6.993 1.00 87.44 70 ILE A CA 1
ATOM 577 C C . ILE A 1 70 ? 9.195 -1.022 -7.672 1.00 87.44 70 ILE A C 1
ATOM 579 O O . ILE A 1 70 ? 9.257 -0.984 -8.895 1.00 87.44 70 ILE A O 1
ATOM 583 N N . SER A 1 71 ? 9.586 -0.007 -6.901 1.00 87.19 71 SER A N 1
ATOM 584 C CA . SER A 1 71 ? 10.162 1.227 -7.440 1.00 87.19 71 SER A CA 1
ATOM 585 C C . SER A 1 71 ? 11.410 0.937 -8.278 1.00 87.19 71 SER A C 1
ATOM 587 O O . SER A 1 71 ? 11.515 1.410 -9.409 1.00 87.19 71 SER A O 1
ATOM 589 N N . LEU A 1 72 ? 12.312 0.091 -7.770 1.00 88.38 72 LEU A N 1
ATOM 590 C CA . LEU A 1 72 ? 13.515 -0.314 -8.498 1.00 88.38 72 LEU A CA 1
ATOM 591 C C . LEU A 1 72 ? 13.187 -1.132 -9.759 1.00 88.38 72 LEU A C 1
ATOM 593 O O . LEU A 1 72 ? 13.757 -0.885 -10.819 1.00 88.38 72 LEU A O 1
ATOM 597 N N . ALA A 1 73 ? 12.250 -2.081 -9.666 1.00 89.25 73 ALA A N 1
ATOM 598 C CA . ALA A 1 73 ? 11.816 -2.881 -10.811 1.00 89.25 73 ALA A CA 1
ATOM 599 C C . ALA A 1 73 ? 11.174 -2.013 -11.906 1.00 89.25 73 ALA A C 1
ATOM 601 O O . ALA A 1 73 ? 11.448 -2.198 -13.090 1.00 89.25 73 ALA A O 1
ATOM 602 N N . ASN A 1 74 ? 10.365 -1.030 -11.510 1.00 87.44 74 ASN A N 1
ATOM 603 C CA . ASN A 1 74 ? 9.737 -0.073 -12.415 1.00 87.44 74 ASN A CA 1
ATOM 604 C C . ASN A 1 74 ? 10.772 0.798 -13.140 1.00 87.44 74 ASN A C 1
ATOM 606 O O . ASN A 1 74 ? 10.661 1.030 -14.342 1.00 87.44 74 ASN A O 1
ATOM 610 N N . TYR A 1 75 ? 11.809 1.238 -12.426 1.00 87.50 75 TYR A N 1
ATOM 611 C CA . TYR A 1 75 ? 12.928 1.970 -13.014 1.00 87.50 75 TYR A CA 1
ATOM 612 C C . TYR A 1 75 ? 13.681 1.134 -14.053 1.00 87.50 75 TYR A C 1
ATOM 614 O O . TYR A 1 75 ? 13.870 1.585 -15.184 1.00 87.50 75 TYR A O 1
ATOM 622 N N . ALA A 1 76 ? 14.030 -0.110 -13.713 1.00 89.00 76 ALA A N 1
ATOM 623 C CA . ALA A 1 76 ? 14.701 -1.022 -14.638 1.00 89.00 76 ALA A CA 1
ATOM 624 C C . ALA A 1 76 ? 13.861 -1.281 -15.902 1.00 89.00 76 ALA A C 1
ATOM 626 O O . ALA A 1 76 ? 14.372 -1.176 -17.016 1.00 89.00 76 ALA A O 1
ATOM 627 N N . LEU A 1 77 ? 12.559 -1.542 -15.744 1.00 87.69 77 LEU A N 1
ATOM 628 C CA . LEU A 1 77 ? 11.633 -1.721 -16.868 1.00 87.69 77 LEU A CA 1
ATOM 629 C C . LEU A 1 77 ? 11.517 -0.464 -17.737 1.00 87.69 77 LEU A C 1
ATOM 631 O O . LEU A 1 77 ? 11.416 -0.573 -18.956 1.00 87.69 77 LEU A O 1
ATOM 635 N N . THR A 1 78 ? 11.570 0.723 -17.135 1.00 83.81 78 THR A N 1
ATOM 636 C CA . THR A 1 78 ? 11.514 1.991 -17.873 1.00 83.81 78 THR A CA 1
ATOM 637 C C . THR A 1 78 ? 12.777 2.208 -18.707 1.00 83.81 78 THR A C 1
ATOM 639 O O . THR A 1 78 ? 12.666 2.566 -19.878 1.00 83.81 78 THR A O 1
ATOM 642 N N . ILE A 1 79 ? 13.967 1.914 -18.166 1.00 86.50 79 ILE A N 1
ATOM 643 C CA . ILE A 1 79 ? 15.218 1.941 -18.946 1.00 86.50 79 ILE A CA 1
ATOM 644 C C . ILE A 1 79 ? 15.132 0.968 -20.122 1.00 86.50 79 ILE A C 1
ATOM 646 O O . ILE A 1 79 ? 15.439 1.343 -21.253 1.00 86.50 79 ILE A O 1
ATOM 650 N N . ILE A 1 80 ? 14.672 -0.261 -19.874 1.00 87.31 80 ILE A N 1
ATOM 651 C CA . ILE A 1 80 ? 14.498 -1.271 -20.924 1.00 87.31 80 ILE A CA 1
ATOM 652 C C . ILE A 1 80 ? 13.539 -0.757 -22.006 1.00 87.31 80 ILE A C 1
ATOM 654 O O . ILE A 1 80 ? 13.838 -0.881 -23.190 1.00 87.31 80 ILE A O 1
ATOM 658 N N . ALA A 1 81 ? 12.424 -0.129 -21.626 1.00 84.12 81 ALA A N 1
ATOM 659 C CA . ALA A 1 81 ? 11.472 0.435 -22.580 1.00 84.12 81 ALA A CA 1
ATOM 660 C C . ALA A 1 81 ? 12.081 1.567 -23.424 1.00 84.12 81 ALA A C 1
ATOM 662 O O . ALA A 1 81 ? 11.848 1.607 -24.630 1.00 84.12 81 ALA A O 1
ATOM 663 N N . ILE A 1 82 ? 12.888 2.452 -22.826 1.00 81.25 82 ILE A N 1
ATOM 664 C CA . ILE A 1 82 ? 13.591 3.533 -23.541 1.00 81.25 82 ILE A CA 1
ATOM 665 C C . ILE A 1 82 ? 14.569 2.949 -24.564 1.00 81.25 82 ILE A C 1
ATOM 667 O O . ILE A 1 82 ? 14.575 3.368 -25.723 1.00 81.25 82 ILE A O 1
ATOM 671 N N . VAL A 1 83 ? 15.345 1.940 -24.160 1.00 84.19 83 VAL A N 1
ATOM 672 C CA . VAL A 1 83 ? 16.281 1.231 -25.041 1.00 84.19 83 VAL A CA 1
ATOM 673 C C . VAL A 1 83 ? 15.525 0.571 -26.197 1.00 84.19 83 VAL A C 1
ATOM 675 O O . VAL A 1 83 ? 15.826 0.850 -27.356 1.00 84.19 83 VAL A O 1
ATOM 678 N N . ILE A 1 84 ? 14.497 -0.236 -25.910 1.00 83.38 84 ILE A N 1
ATOM 679 C CA . ILE A 1 84 ? 13.685 -0.907 -26.940 1.00 83.38 84 ILE A CA 1
ATOM 680 C C . ILE A 1 84 ? 13.073 0.117 -27.893 1.00 83.38 84 ILE A C 1
ATOM 682 O O . ILE A 1 84 ? 13.145 -0.055 -29.106 1.00 83.38 84 ILE A O 1
ATOM 686 N N . ARG A 1 85 ? 12.506 1.208 -27.373 1.00 77.12 85 ARG A N 1
ATOM 687 C CA . ARG A 1 85 ? 11.898 2.254 -28.197 1.00 77.12 85 ARG A CA 1
ATOM 688 C C . ARG A 1 85 ? 12.913 2.888 -29.147 1.00 77.12 85 ARG A C 1
ATOM 690 O O . ARG A 1 85 ? 12.593 3.080 -30.316 1.00 77.12 85 ARG A O 1
ATOM 697 N N . ARG A 1 86 ? 14.132 3.165 -28.674 1.00 75.50 86 ARG A N 1
ATOM 698 C CA . ARG A 1 86 ? 15.193 3.784 -29.483 1.00 75.50 86 ARG A CA 1
ATOM 699 C C . ARG A 1 86 ? 15.707 2.861 -30.593 1.00 75.50 86 ARG A C 1
ATOM 701 O O . ARG A 1 86 ? 16.046 3.370 -31.658 1.00 75.50 86 ARG A O 1
ATOM 708 N N . TYR A 1 87 ? 15.763 1.548 -30.357 1.00 75.50 87 TYR A N 1
ATOM 709 C CA . TYR A 1 87 ? 16.286 0.572 -31.326 1.00 75.50 87 TYR A CA 1
ATOM 710 C C . TYR A 1 87 ? 15.217 -0.040 -32.248 1.00 75.50 87 TYR A C 1
ATOM 712 O O . TYR A 1 87 ? 15.510 -0.310 -33.408 1.00 75.50 87 TYR A O 1
ATOM 720 N N . CYS A 1 88 ? 13.987 -0.257 -31.772 1.00 74.44 88 CYS A N 1
ATOM 721 C CA . CYS A 1 88 ? 12.919 -0.904 -32.548 1.00 74.44 88 CYS A CA 1
ATOM 722 C C . CYS A 1 88 ? 12.000 0.080 -33.285 1.00 74.44 88 CYS A C 1
ATOM 724 O O . CYS A 1 88 ? 11.401 -0.304 -34.285 1.00 74.44 88 CYS A O 1
ATOM 726 N N . TYR A 1 89 ? 11.883 1.326 -32.816 1.00 67.88 89 TYR A N 1
ATOM 727 C CA . TYR A 1 89 ? 11.031 2.351 -33.432 1.00 67.88 89 TYR A CA 1
ATOM 728 C C . TYR A 1 89 ? 11.817 3.645 -33.691 1.00 67.88 89 TYR A C 1
ATOM 730 O O . TYR A 1 89 ? 11.488 4.687 -33.112 1.00 67.88 89 TYR A O 1
ATOM 738 N N . PRO A 1 90 ? 12.872 3.610 -34.529 1.00 61.88 90 PRO A N 1
ATOM 739 C CA . PRO A 1 90 ? 13.593 4.818 -34.896 1.00 61.88 90 PRO A CA 1
ATOM 740 C C . PRO A 1 90 ? 12.633 5.777 -35.605 1.00 61.88 90 PRO A C 1
ATOM 742 O O . PRO A 1 90 ? 12.047 5.461 -36.639 1.00 61.88 90 PRO A O 1
ATOM 745 N N . THR A 1 91 ? 12.436 6.959 -35.030 1.00 57.62 91 THR A N 1
ATOM 746 C CA . THR A 1 91 ? 11.722 8.045 -35.696 1.00 57.62 91 THR A CA 1
ATOM 747 C C . THR A 1 91 ? 12.504 8.486 -36.934 1.00 57.62 91 THR A C 1
ATOM 749 O O . THR A 1 91 ? 13.728 8.574 -36.892 1.00 57.62 91 THR A O 1
ATOM 752 N N . ASN A 1 92 ? 11.806 8.790 -38.035 1.00 48.91 92 ASN A N 1
ATOM 753 C CA . ASN A 1 92 ? 12.397 9.129 -39.344 1.00 48.91 92 ASN A CA 1
ATOM 754 C C . ASN A 1 92 ? 13.415 10.295 -39.321 1.00 48.91 92 ASN A C 1
ATOM 756 O O . ASN A 1 92 ? 14.143 10.490 -40.288 1.00 48.91 92 ASN A O 1
ATOM 760 N N . THR A 1 93 ? 13.491 11.063 -38.231 1.00 51.00 93 THR A N 1
ATOM 761 C CA . THR A 1 93 ? 14.456 12.153 -38.015 1.00 51.00 93 THR A CA 1
ATOM 762 C C . THR A 1 93 ? 15.818 11.700 -37.469 1.00 51.00 93 THR A C 1
ATOM 764 O O . THR A 1 93 ? 16.769 12.470 -37.539 1.00 51.00 93 THR A O 1
ATOM 767 N N . ASP A 1 94 ? 15.945 10.475 -36.946 1.00 51.88 94 ASP A N 1
ATOM 768 C CA . ASP A 1 94 ? 17.189 9.948 -36.348 1.00 51.88 94 ASP A CA 1
ATOM 769 C C . ASP A 1 94 ? 18.060 9.152 -37.344 1.00 51.88 94 ASP A C 1
ATOM 771 O O . ASP A 1 94 ? 19.112 8.629 -36.982 1.00 51.88 94 ASP A O 1
ATOM 775 N N . PHE A 1 95 ? 17.642 9.060 -38.610 1.00 49.72 95 PHE A N 1
ATOM 776 C CA . PHE A 1 95 ? 18.199 8.129 -39.600 1.00 49.72 95 PHE A CA 1
ATOM 777 C C . PHE A 1 95 ? 19.640 8.420 -40.060 1.00 49.72 95 PHE A C 1
ATOM 779 O O . PHE A 1 95 ? 20.213 7.605 -40.778 1.00 49.72 95 PHE A O 1
ATOM 786 N N . TYR A 1 96 ? 20.242 9.553 -39.675 1.00 48.25 96 TYR A N 1
ATOM 787 C CA . TYR A 1 96 ? 21.474 10.029 -40.316 1.00 48.25 96 TYR A CA 1
ATOM 788 C C . TYR A 1 96 ? 22.745 10.038 -39.456 1.00 48.25 96 TYR A C 1
ATOM 790 O O . TYR A 1 96 ? 23.802 10.298 -40.018 1.00 48.25 96 TYR A O 1
ATOM 798 N N . ASN A 1 97 ? 22.719 9.710 -38.154 1.00 56.22 97 ASN A N 1
ATOM 799 C CA . ASN A 1 97 ? 23.964 9.567 -37.377 1.00 56.22 97 ASN A CA 1
ATOM 800 C C . ASN A 1 97 ? 23.817 8.693 -36.116 1.00 56.22 97 ASN A C 1
ATOM 802 O O . ASN A 1 97 ? 23.210 9.095 -35.121 1.00 56.22 97 ASN A O 1
ATOM 806 N N . TYR A 1 98 ? 24.489 7.537 -36.108 1.00 58.31 98 TYR A N 1
ATOM 807 C CA . TYR A 1 98 ? 24.599 6.643 -34.942 1.00 58.31 98 TYR A CA 1
ATOM 808 C C . TYR A 1 98 ? 25.197 7.336 -33.703 1.00 58.31 98 TYR A C 1
ATOM 810 O O . TYR A 1 98 ? 24.817 7.051 -32.566 1.00 58.31 98 TYR A O 1
ATOM 818 N N . THR A 1 99 ? 26.111 8.287 -33.910 1.00 60.66 99 THR A N 1
ATOM 819 C CA . THR A 1 99 ? 26.703 9.113 -32.848 1.00 60.66 99 THR A CA 1
ATOM 820 C C . THR A 1 99 ? 25.663 9.995 -32.163 1.00 60.66 99 THR A C 1
ATOM 822 O O . THR A 1 99 ? 25.642 10.074 -30.936 1.00 60.66 99 THR A O 1
ATOM 825 N N . THR A 1 100 ? 24.743 10.597 -32.918 1.00 68.06 100 THR A N 1
ATOM 826 C CA . THR A 1 100 ? 23.658 11.425 -32.371 1.00 68.06 100 THR A CA 1
ATOM 827 C C . THR A 1 100 ? 22.626 10.571 -31.626 1.00 68.06 100 THR A C 1
ATOM 829 O O . THR A 1 100 ? 22.094 10.993 -30.599 1.00 68.06 100 THR A O 1
ATOM 832 N N . GLN A 1 101 ? 22.395 9.331 -32.076 1.00 66.88 101 GLN A N 1
ATOM 833 C CA . GLN A 1 101 ? 21.433 8.419 -31.454 1.00 66.88 101 GLN A CA 1
ATOM 834 C C . GLN A 1 101 ? 21.849 7.966 -30.048 1.00 66.88 101 GLN A C 1
ATOM 836 O O . GLN A 1 101 ? 21.012 7.973 -29.140 1.00 66.88 101 GLN A O 1
ATOM 841 N N . ASN A 1 102 ? 23.130 7.631 -29.862 1.00 73.56 102 ASN A N 1
ATOM 842 C CA . ASN A 1 102 ? 23.683 7.227 -28.566 1.00 73.56 102 ASN A CA 1
ATOM 843 C C . ASN A 1 102 ? 23.752 8.391 -27.570 1.00 73.56 102 ASN A C 1
ATOM 845 O O . ASN A 1 102 ? 23.451 8.206 -26.393 1.00 73.56 102 ASN A O 1
ATOM 849 N N . VAL A 1 103 ? 24.095 9.599 -28.031 1.00 75.88 103 VAL A N 1
ATOM 850 C CA . VAL A 1 103 ? 24.122 10.800 -27.176 1.00 75.88 103 VAL A CA 1
ATOM 851 C C . VAL A 1 103 ? 22.721 11.133 -26.653 1.00 75.88 103 VAL A C 1
ATOM 853 O O . VAL A 1 103 ? 22.560 11.406 -25.463 1.00 75.88 103 VAL A O 1
ATOM 856 N N . LEU A 1 104 ? 21.697 11.039 -27.506 1.00 74.75 104 LEU A N 1
ATOM 857 C CA . LEU A 1 104 ? 20.301 11.246 -27.109 1.00 74.75 104 LEU A CA 1
ATOM 858 C C . LEU A 1 104 ? 19.804 10.160 -26.142 1.00 74.75 104 LEU A C 1
ATOM 860 O O . LEU A 1 104 ? 19.171 10.489 -25.145 1.00 74.75 104 LEU A O 1
ATOM 864 N N . LEU A 1 105 ? 20.164 8.888 -26.364 1.00 80.25 105 LEU A N 1
ATOM 865 C CA . LEU A 1 105 ? 19.833 7.794 -25.441 1.00 80.25 105 LEU A CA 1
ATOM 866 C C . LEU A 1 105 ? 20.423 8.033 -24.043 1.00 80.25 105 LEU A C 1
ATOM 868 O O . LEU A 1 105 ? 19.736 7.864 -23.036 1.00 80.25 105 LEU A O 1
ATOM 872 N N . ILE A 1 106 ? 21.697 8.427 -23.977 1.00 80.50 106 ILE A N 1
ATOM 873 C CA . ILE A 1 106 ? 22.374 8.726 -22.710 1.00 80.50 106 ILE A CA 1
ATOM 874 C C . ILE A 1 106 ? 21.700 9.919 -22.023 1.00 80.50 106 ILE A C 1
ATOM 876 O O . ILE A 1 106 ? 21.452 9.868 -20.819 1.00 80.50 106 ILE A O 1
ATOM 880 N N . SER A 1 107 ? 21.359 10.965 -22.781 1.00 81.81 107 SER A N 1
ATOM 881 C CA . SER A 1 107 ? 20.656 12.138 -22.256 1.00 81.81 107 SER A CA 1
ATOM 882 C C . SER A 1 107 ? 19.286 11.778 -21.673 1.00 81.81 107 SER A C 1
ATOM 884 O O . SER A 1 107 ? 18.990 12.182 -20.545 1.00 81.81 107 SER A O 1
ATOM 886 N N . ASP A 1 108 ? 18.501 10.953 -22.372 1.00 80.12 108 ASP A N 1
ATOM 887 C CA . ASP A 1 108 ? 17.209 10.467 -21.886 1.00 80.12 108 ASP A CA 1
ATOM 888 C C . ASP A 1 108 ? 17.378 9.665 -20.590 1.00 80.12 108 ASP A C 1
ATOM 890 O O . ASP A 1 108 ? 16.725 9.960 -19.589 1.00 80.12 108 ASP A O 1
ATOM 894 N N . ILE A 1 109 ? 18.297 8.692 -20.560 1.00 84.50 109 ILE A N 1
ATOM 895 C CA . ILE A 1 109 ? 18.553 7.868 -19.368 1.00 84.50 109 ILE A CA 1
ATOM 896 C C . ILE A 1 109 ? 18.952 8.738 -18.171 1.00 84.50 109 ILE A C 1
ATOM 898 O O . ILE A 1 109 ? 18.439 8.520 -17.072 1.00 84.50 109 ILE A O 1
ATOM 902 N N . ILE A 1 110 ? 19.820 9.737 -18.359 1.00 85.00 110 ILE A N 1
ATOM 903 C CA . ILE A 1 110 ? 20.215 10.666 -17.288 1.00 85.00 110 ILE A CA 1
ATOM 904 C C . ILE A 1 110 ? 19.001 11.463 -16.795 1.00 85.00 110 ILE A C 1
ATOM 906 O O . ILE A 1 110 ? 18.767 11.533 -15.585 1.00 85.00 110 ILE A O 1
ATOM 910 N N . GLY A 1 111 ? 18.196 12.005 -17.713 1.00 83.00 111 GLY A N 1
ATOM 911 C CA . GLY A 1 111 ? 16.972 12.730 -17.376 1.00 83.00 111 GLY A CA 1
ATOM 912 C C . GLY A 1 111 ? 16.003 11.880 -16.549 1.00 83.00 111 GLY A C 1
ATOM 913 O O . GLY A 1 111 ? 15.534 12.320 -15.497 1.00 83.00 111 GLY A O 1
ATOM 914 N N . TYR A 1 112 ? 15.761 10.632 -16.957 1.00 81.38 112 TYR A N 1
ATOM 915 C CA . TYR A 1 112 ? 14.904 9.707 -16.206 1.00 81.38 112 TYR A CA 1
ATOM 916 C C . TYR A 1 112 ? 15.509 9.284 -14.868 1.00 81.38 112 TYR A C 1
ATOM 918 O O . TYR A 1 112 ? 14.779 9.170 -13.884 1.00 81.38 112 TYR A O 1
ATOM 926 N N . SER A 1 113 ? 16.825 9.089 -14.798 1.00 87.56 113 SER A N 1
ATOM 927 C CA . SER A 1 113 ? 17.523 8.747 -13.550 1.00 87.56 113 SER A CA 1
ATOM 928 C C . SER A 1 113 ? 17.353 9.843 -12.500 1.00 87.56 113 SER A C 1
ATOM 930 O O . SER A 1 113 ? 17.092 9.553 -11.331 1.00 87.56 113 SER A O 1
ATOM 932 N N . MET A 1 114 ? 17.439 11.108 -12.922 1.00 85.50 114 MET A N 1
ATOM 933 C CA . MET A 1 114 ? 17.225 12.252 -12.040 1.00 85.50 114 MET A CA 1
ATOM 934 C C . MET A 1 114 ? 15.786 12.288 -11.518 1.00 85.50 114 MET A C 1
ATOM 936 O O . MET A 1 114 ? 15.572 12.408 -10.313 1.00 85.50 114 MET A O 1
ATOM 940 N N . GLN A 1 115 ? 14.792 12.124 -12.394 1.00 83.31 115 GLN A N 1
ATOM 941 C CA . GLN A 1 115 ? 13.394 12.113 -11.958 1.00 83.31 115 GLN A CA 1
ATOM 942 C C . GLN A 1 115 ? 13.077 10.906 -11.054 1.00 83.31 115 GLN A C 1
ATOM 944 O O . GLN A 1 115 ? 12.355 11.045 -10.065 1.00 83.31 115 GLN A O 1
ATOM 949 N N . TYR A 1 116 ? 13.667 9.739 -11.333 1.00 85.81 116 TYR A N 1
ATOM 950 C CA . TYR A 1 116 ? 13.564 8.563 -10.472 1.00 85.81 116 TYR A CA 1
ATOM 951 C C . TYR A 1 116 ? 14.123 8.825 -9.073 1.00 85.81 116 TYR A C 1
ATOM 953 O O . TYR A 1 116 ? 13.496 8.420 -8.098 1.00 85.81 116 TYR A O 1
ATOM 961 N N . ALA A 1 117 ? 15.256 9.522 -8.947 1.00 87.62 117 ALA A N 1
ATOM 962 C CA . ALA A 1 117 ? 15.824 9.856 -7.642 1.00 87.62 117 ALA A CA 1
ATOM 963 C C . ALA A 1 117 ? 14.850 10.698 -6.795 1.00 87.62 117 ALA A C 1
ATOM 965 O O . ALA A 1 117 ? 14.621 10.384 -5.625 1.00 87.62 117 ALA A O 1
ATOM 966 N N . PHE A 1 118 ? 14.207 11.707 -7.396 1.00 85.81 118 PHE A N 1
ATOM 967 C CA . PHE A 1 118 ? 13.166 12.492 -6.721 1.00 85.81 118 PHE A CA 1
ATOM 968 C C . PHE A 1 118 ? 11.951 11.643 -6.341 1.00 85.81 118 PHE A C 1
ATOM 970 O O . PHE A 1 118 ? 11.467 11.722 -5.209 1.00 85.81 118 PHE A O 1
ATOM 977 N N . LEU A 1 119 ? 11.473 10.802 -7.261 1.00 85.62 119 LEU A N 1
ATOM 978 C CA . LEU A 1 119 ? 10.343 9.915 -7.001 1.00 85.62 119 LEU A CA 1
ATOM 979 C C . LEU A 1 119 ? 10.653 8.926 -5.874 1.00 85.62 119 LEU A C 1
ATOM 981 O O . LEU A 1 119 ? 9.815 8.708 -5.004 1.00 85.62 119 LEU A O 1
ATOM 985 N N . TYR A 1 120 ? 11.854 8.354 -5.864 1.00 87.00 120 TYR A N 1
ATOM 986 C CA . TYR A 1 120 ? 12.292 7.402 -4.854 1.00 87.00 120 TYR A CA 1
ATOM 987 C C . TYR A 1 120 ? 12.298 8.033 -3.459 1.00 87.00 120 TYR A C 1
ATOM 989 O O . TYR A 1 120 ? 11.779 7.429 -2.523 1.00 87.00 120 TYR A O 1
ATOM 997 N N . LEU A 1 121 ? 12.799 9.266 -3.324 1.00 87.75 121 LEU A N 1
ATOM 998 C CA . LEU A 1 121 ? 12.761 10.010 -2.059 1.00 87.75 121 LEU A CA 1
ATOM 999 C C . LEU A 1 121 ? 11.325 10.278 -1.592 1.00 87.75 121 LEU A C 1
ATOM 1001 O O . LEU A 1 121 ? 11.002 10.064 -0.423 1.00 87.75 121 LEU A O 1
ATOM 1005 N N . LEU A 1 122 ? 10.445 10.701 -2.505 1.00 86.50 122 LEU A N 1
ATOM 1006 C CA . LEU A 1 122 ? 9.033 10.946 -2.199 1.00 86.50 122 LEU A CA 1
ATOM 1007 C C . LEU A 1 122 ? 8.345 9.658 -1.730 1.00 86.50 122 LEU A C 1
ATOM 1009 O O . LEU A 1 122 ? 7.640 9.647 -0.720 1.00 86.50 122 LEU A O 1
ATOM 1013 N N . VAL A 1 123 ? 8.580 8.559 -2.439 1.00 85.31 123 VAL A N 1
ATOM 1014 C CA . VAL A 1 123 ? 8.013 7.239 -2.152 1.00 85.31 123 VAL A CA 1
ATOM 1015 C C . VAL A 1 123 ? 8.542 6.676 -0.829 1.00 85.31 123 VAL A C 1
ATOM 1017 O O . VAL A 1 123 ? 7.762 6.145 -0.034 1.00 85.31 123 VAL A O 1
ATOM 1020 N N . ASP A 1 124 ? 9.834 6.821 -0.542 1.00 85.56 124 ASP A N 1
ATOM 1021 C CA . ASP A 1 124 ? 10.433 6.388 0.725 1.00 85.56 124 ASP A CA 1
ATOM 1022 C C . ASP A 1 124 ? 9.857 7.172 1.913 1.00 85.56 124 ASP A C 1
ATOM 1024 O O . ASP A 1 124 ? 9.405 6.577 2.898 1.00 85.56 124 ASP A O 1
ATOM 1028 N N . TYR A 1 125 ? 9.753 8.497 1.777 1.00 86.19 125 TYR A N 1
ATOM 1029 C CA . TYR A 1 125 ? 9.129 9.355 2.782 1.00 86.19 125 TYR A CA 1
ATOM 1030 C C . TYR A 1 125 ? 7.644 9.013 2.992 1.00 86.19 125 TYR A C 1
ATOM 1032 O O . TYR A 1 125 ? 7.194 8.810 4.124 1.00 86.19 125 TYR A O 1
ATOM 1040 N N . SER A 1 126 ? 6.876 8.901 1.905 1.00 85.38 126 SER A N 1
ATOM 1041 C CA . SER A 1 126 ? 5.433 8.645 1.948 1.00 85.38 126 SER A CA 1
ATOM 1042 C C . SER A 1 126 ? 5.101 7.260 2.509 1.00 85.38 126 SER A C 1
ATOM 1044 O O . SER A 1 126 ? 4.206 7.127 3.351 1.00 85.38 126 SER A O 1
ATOM 1046 N N . SER A 1 127 ? 5.851 6.226 2.114 1.00 85.00 127 SER A N 1
ATOM 1047 C CA . SER A 1 127 ? 5.658 4.864 2.629 1.00 85.00 127 SER A CA 1
ATOM 1048 C C . SER A 1 127 ? 6.004 4.759 4.117 1.00 85.00 127 SER A C 1
ATOM 1050 O O . SER A 1 127 ? 5.244 4.152 4.874 1.00 85.00 127 SER A O 1
ATOM 1052 N N . SER A 1 128 ? 7.080 5.415 4.561 1.00 83.56 128 SER A N 1
ATOM 1053 C CA . SER A 1 128 ? 7.480 5.451 5.974 1.00 83.56 128 SER A CA 1
ATOM 1054 C C . SER A 1 128 ? 6.452 6.183 6.839 1.00 83.56 128 SER A C 1
ATOM 1056 O O . SER A 1 128 ? 6.029 5.670 7.8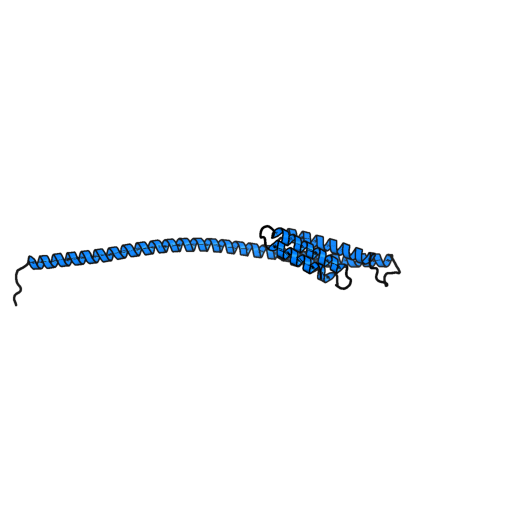78 1.00 83.56 128 SER A O 1
ATOM 1058 N N . ARG A 1 129 ? 5.978 7.350 6.384 1.00 84.31 129 ARG A N 1
ATOM 1059 C CA . ARG A 1 129 ? 4.929 8.114 7.073 1.00 84.31 129 ARG A CA 1
ATOM 1060 C C . ARG A 1 129 ? 3.624 7.322 7.170 1.00 84.31 129 ARG A C 1
ATOM 1062 O O . ARG A 1 129 ? 3.017 7.271 8.238 1.00 84.31 129 ARG A O 1
ATOM 1069 N N . SER A 1 130 ? 3.206 6.691 6.076 1.00 83.00 130 SER A N 1
ATOM 1070 C CA . SER A 1 130 ? 1.964 5.910 6.029 1.00 83.00 130 SER A CA 1
ATOM 1071 C C . SER A 1 130 ? 2.013 4.701 6.965 1.00 83.00 130 SER A C 1
ATOM 1073 O O . SER A 1 130 ? 1.050 4.436 7.683 1.00 83.00 130 SER A O 1
ATOM 1075 N N . TYR A 1 131 ? 3.155 4.008 7.009 1.00 83.12 131 TYR A N 1
ATOM 1076 C CA . TYR A 1 131 ? 3.381 2.894 7.929 1.00 83.12 131 TYR A CA 1
ATOM 1077 C C . TYR A 1 131 ? 3.259 3.329 9.396 1.00 83.12 131 TYR A C 1
ATOM 1079 O O . TYR A 1 131 ? 2.534 2.700 10.167 1.00 83.12 131 TYR A O 1
ATOM 1087 N N . MET A 1 132 ? 3.905 4.440 9.768 1.00 84.31 132 MET A N 1
ATOM 1088 C CA . MET A 1 132 ? 3.842 4.984 11.129 1.00 84.31 132 MET A CA 1
ATOM 1089 C C . MET A 1 132 ? 2.409 5.320 11.550 1.00 84.31 132 MET A C 1
ATOM 1091 O O . MET A 1 132 ? 1.971 4.894 12.616 1.00 84.31 132 MET A O 1
ATOM 1095 N N . ILE A 1 133 ? 1.660 6.023 10.695 1.00 84.38 133 ILE A N 1
ATOM 1096 C CA . ILE A 1 133 ? 0.271 6.415 10.980 1.00 84.38 133 ILE A CA 1
ATOM 1097 C C . ILE A 1 133 ? -0.606 5.184 11.237 1.00 84.38 133 ILE A C 1
ATOM 1099 O O . ILE A 1 133 ? -1.395 5.166 12.182 1.00 84.38 133 ILE A O 1
ATOM 1103 N N . ILE A 1 134 ? -0.463 4.138 10.424 1.00 86.00 134 ILE A N 1
ATOM 1104 C CA . ILE A 1 134 ? -1.256 2.915 10.587 1.00 86.00 134 ILE A CA 1
ATOM 1105 C C . ILE A 1 134 ? -0.882 2.173 11.855 1.00 86.00 134 ILE A C 1
ATOM 1107 O O . ILE A 1 134 ? -1.776 1.733 12.574 1.00 86.00 134 ILE A O 1
ATOM 1111 N N . MET A 1 135 ? 0.409 2.073 12.161 1.00 85.25 135 MET A N 1
ATOM 1112 C CA . MET A 1 135 ? 0.854 1.429 13.390 1.00 85.25 135 MET A CA 1
ATOM 1113 C C . MET A 1 135 ? 0.299 2.150 14.625 1.00 85.25 135 MET A C 1
ATOM 1115 O O . MET A 1 135 ? -0.186 1.506 15.556 1.00 85.25 135 MET A O 1
ATOM 1119 N N . THR A 1 136 ? 0.290 3.486 14.613 1.00 90.56 136 THR A N 1
ATOM 1120 C CA . THR A 1 136 ? -0.319 4.289 15.679 1.00 90.56 136 THR A CA 1
ATOM 1121 C C . THR A 1 136 ? -1.826 4.049 15.783 1.00 90.56 136 THR A C 1
ATOM 1123 O O . THR A 1 136 ? -2.329 3.825 16.883 1.00 90.56 136 THR A O 1
ATOM 1126 N N . ASN A 1 137 ? -2.549 4.035 14.661 1.00 89.25 137 ASN A N 1
ATOM 1127 C CA . ASN A 1 137 ? -3.995 3.797 14.659 1.00 89.25 137 ASN A CA 1
ATOM 1128 C C . ASN A 1 137 ? -4.364 2.394 15.158 1.00 89.25 137 ASN A C 1
ATOM 1130 O O . ASN A 1 137 ? -5.338 2.251 15.896 1.00 89.25 137 ASN A O 1
ATOM 1134 N N . LEU A 1 138 ? -3.582 1.373 14.796 1.00 90.12 138 LEU A N 1
ATOM 1135 C CA . LEU A 1 138 ? -3.764 0.009 15.297 1.00 90.12 138 LEU A CA 1
ATOM 1136 C C . LEU A 1 138 ? -3.544 -0.058 16.811 1.00 90.12 138 LEU A C 1
ATOM 1138 O O . LEU A 1 138 ? -4.380 -0.618 17.516 1.00 90.12 138 LEU A O 1
ATOM 1142 N N . ARG A 1 139 ? -2.495 0.596 17.327 1.00 93.38 139 ARG A N 1
ATOM 1143 C CA . ARG A 1 139 ? -2.244 0.655 18.774 1.00 93.38 139 ARG A CA 1
ATOM 1144 C C . ARG A 1 139 ? -3.399 1.317 19.530 1.00 93.38 139 ARG A C 1
ATOM 1146 O O . ARG A 1 139 ? -3.873 0.772 20.520 1.00 93.38 139 ARG A O 1
ATOM 1153 N N . ILE A 1 140 ? -3.898 2.450 19.029 1.00 93.31 140 ILE A N 1
ATOM 1154 C CA . ILE A 1 140 ? -5.051 3.149 19.621 1.00 93.31 140 ILE A CA 1
ATOM 1155 C C . ILE A 1 140 ? -6.307 2.264 19.588 1.00 93.31 140 ILE A C 1
ATOM 1157 O O . ILE A 1 140 ? -7.103 2.282 20.527 1.00 93.31 140 ILE A O 1
ATOM 1161 N N . ALA A 1 141 ? -6.516 1.494 18.517 1.00 91.94 141 ALA A N 1
ATOM 1162 C CA . ALA A 1 141 ? -7.650 0.579 18.419 1.00 91.94 141 ALA A CA 1
ATOM 1163 C C . ALA A 1 141 ? -7.575 -0.548 19.465 1.00 91.94 141 ALA A C 1
ATOM 1165 O O . ALA A 1 141 ? -8.591 -0.865 20.090 1.00 91.94 141 ALA A O 1
ATOM 1166 N N . ASP A 1 142 ? -6.385 -1.100 19.704 1.00 94.00 142 ASP A N 1
ATOM 1167 C CA . ASP A 1 142 ? -6.164 -2.121 20.731 1.00 94.00 142 ASP A CA 1
ATOM 1168 C C . ASP A 1 142 ? -6.348 -1.562 22.150 1.00 94.00 142 ASP A C 1
ATOM 1170 O O . ASP A 1 142 ? -7.058 -2.167 22.957 1.00 94.00 142 ASP A O 1
ATOM 1174 N N . GLU A 1 143 ? -5.802 -0.377 22.438 1.00 94.00 143 GLU A N 1
ATOM 1175 C CA . GLU A 1 143 ? -6.004 0.330 23.714 1.00 94.00 143 GLU A CA 1
ATOM 1176 C C . GLU A 1 143 ? -7.503 0.581 23.975 1.00 94.00 143 GLU A C 1
ATOM 1178 O O . GLU A 1 143 ? -8.016 0.280 25.056 1.00 94.00 143 GLU A O 1
ATOM 1183 N N . LYS A 1 144 ? -8.251 1.044 22.961 1.00 93.44 144 LYS A N 1
ATOM 1184 C CA . LYS A 1 144 ?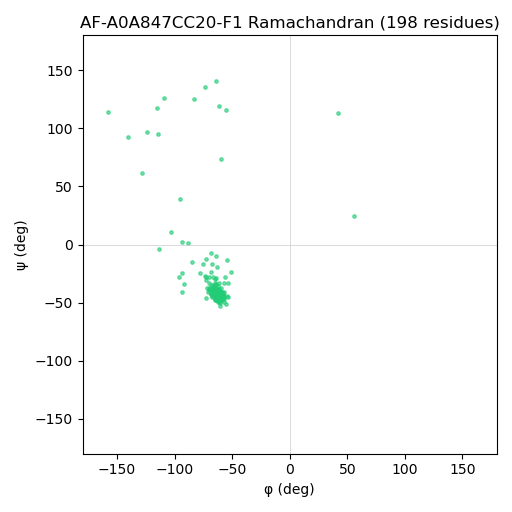 -9.711 1.235 23.058 1.00 93.44 144 LYS A CA 1
ATOM 1185 C C . LYS A 1 144 ? -10.458 -0.072 23.310 1.00 93.44 144 LYS A C 1
ATOM 1187 O O . LYS A 1 144 ? -11.410 -0.090 24.090 1.00 93.44 144 LYS A O 1
ATOM 1192 N N . LYS A 1 145 ? -10.046 -1.167 22.669 1.00 94.50 145 LYS A N 1
ATOM 1193 C CA . LYS A 1 145 ? -10.650 -2.488 22.882 1.00 94.50 145 LYS A CA 1
ATOM 1194 C C . LYS A 1 145 ? -10.434 -2.967 24.318 1.00 94.50 145 LYS A C 1
ATOM 1196 O O . LYS A 1 145 ? -11.373 -3.474 24.927 1.00 94.50 145 LYS A O 1
ATOM 1201 N N . GLN A 1 146 ? -9.236 -2.776 24.867 1.00 93.81 146 GLN A N 1
ATOM 1202 C CA . GLN A 1 146 ? -8.936 -3.111 26.262 1.00 93.81 146 GLN A CA 1
ATOM 1203 C C . GLN A 1 146 ? -9.755 -2.260 27.240 1.00 93.81 146 GLN A C 1
ATOM 1205 O O . GLN A 1 146 ? -10.366 -2.811 28.157 1.00 93.81 146 GLN A O 1
ATOM 1210 N N . ALA A 1 147 ? -9.849 -0.948 27.007 1.00 92.94 147 ALA A N 1
ATOM 1211 C CA . ALA A 1 147 ? -10.675 -0.056 27.820 1.00 92.94 147 ALA A CA 1
ATOM 1212 C C . ALA A 1 147 ? -12.159 -0.468 27.807 1.00 92.94 147 ALA A C 1
ATOM 1214 O O . ALA A 1 147 ? -12.815 -0.485 28.847 1.00 92.94 147 ALA A O 1
ATOM 1215 N N . LEU A 1 148 ? -12.688 -0.878 26.649 1.00 94.38 148 LEU A N 1
ATOM 1216 C CA . LEU A 1 148 ? -14.072 -1.345 26.530 1.00 94.38 148 LEU A CA 1
ATOM 1217 C C . LEU A 1 148 ? -14.325 -2.628 27.335 1.00 94.38 148 LEU A C 1
ATOM 1219 O O . LEU A 1 148 ? -15.379 -2.766 27.957 1.00 94.38 148 LEU A O 1
ATOM 1223 N N . VAL A 1 149 ? -13.358 -3.551 27.366 1.00 94.69 149 VAL A N 1
ATOM 1224 C CA . VAL A 1 149 ? -13.436 -4.753 28.211 1.00 94.69 149 VAL A CA 1
ATOM 1225 C C . VAL A 1 149 ? -13.470 -4.374 29.693 1.00 94.69 149 VAL A C 1
ATOM 1227 O O . VAL A 1 149 ? -14.311 -4.896 30.419 1.00 94.69 149 VAL A O 1
ATOM 1230 N N . GLN A 1 150 ? -12.630 -3.433 30.135 1.00 93.94 150 GLN A N 1
ATOM 1231 C CA . GLN A 1 150 ? -12.624 -2.965 31.528 1.00 93.94 150 GLN A CA 1
ATOM 1232 C C . GLN A 1 150 ? -13.957 -2.320 31.929 1.00 93.94 150 GLN A C 1
ATOM 1234 O O . GLN A 1 150 ? -14.520 -2.677 32.963 1.00 93.94 150 GLN A O 1
ATOM 1239 N N . ILE A 1 151 ? -14.506 -1.440 31.083 1.00 93.31 151 ILE A N 1
ATOM 1240 C CA . ILE A 1 151 ? -15.817 -0.808 31.308 1.00 93.31 151 ILE A CA 1
ATOM 1241 C C . ILE A 1 151 ? -16.919 -1.868 31.415 1.00 93.31 151 ILE A C 1
ATOM 1243 O O . ILE A 1 151 ? -17.802 -1.769 32.266 1.00 93.31 151 ILE A O 1
ATOM 1247 N N . LYS A 1 152 ? -16.878 -2.905 30.568 1.00 95.06 152 LYS A N 1
ATOM 1248 C CA . LYS A 1 152 ? -17.856 -3.996 30.623 1.00 95.06 152 LYS A CA 1
ATOM 1249 C C . LYS A 1 152 ? -17.787 -4.747 31.956 1.00 95.06 152 LYS A C 1
ATOM 1251 O O . LYS A 1 152 ? -18.830 -4.962 32.568 1.00 95.06 152 LYS A O 1
ATOM 1256 N N . THR A 1 153 ? -16.586 -5.079 32.426 1.00 95.06 153 THR A N 1
ATOM 1257 C CA . THR A 1 153 ? -16.390 -5.739 33.725 1.00 95.06 153 THR A CA 1
ATOM 1258 C C . THR A 1 153 ? -16.911 -4.880 34.878 1.00 95.06 153 THR A C 1
ATOM 1260 O O . THR A 1 153 ? -17.664 -5.374 35.714 1.00 95.06 153 THR A O 1
ATOM 1263 N N . GLN A 1 154 ? -16.597 -3.581 34.885 1.00 94.19 154 GLN A N 1
ATOM 1264 C CA . GLN A 1 154 ? -17.094 -2.647 35.903 1.00 94.19 154 GLN A CA 1
ATOM 1265 C C . GLN A 1 154 ? -18.626 -2.540 35.892 1.00 94.19 154 GLN A C 1
ATOM 1267 O O . GLN A 1 154 ? -19.259 -2.536 36.946 1.00 94.19 154 GLN A O 1
ATOM 1272 N N . ASN A 1 155 ? -19.251 -2.512 34.713 1.00 94.44 155 ASN A N 1
ATOM 1273 C CA . ASN A 1 155 ? -20.710 -2.498 34.602 1.00 94.44 155 ASN A CA 1
ATOM 1274 C C . ASN A 1 155 ? -21.354 -3.784 35.142 1.00 94.44 155 ASN A C 1
ATOM 1276 O O . ASN A 1 155 ? -22.397 -3.717 35.799 1.00 94.44 155 ASN A O 1
ATOM 1280 N N . ASP A 1 156 ? -20.742 -4.947 34.905 1.00 94.81 156 ASP A N 1
ATOM 1281 C CA . ASP A 1 156 ? -21.223 -6.219 35.452 1.00 94.81 156 ASP A CA 1
ATOM 1282 C C . ASP A 1 156 ? -21.111 -6.253 36.988 1.00 94.81 156 ASP A C 1
ATOM 1284 O O . ASP A 1 156 ? -22.015 -6.752 37.667 1.00 94.81 156 ASP A O 1
ATOM 1288 N N . GLU A 1 157 ? -20.050 -5.673 37.553 1.00 95.19 157 GLU A N 1
ATOM 1289 C CA . GLU A 1 157 ? -19.888 -5.502 39.003 1.00 95.19 157 GLU A CA 1
ATOM 1290 C C . GLU A 1 157 ? -20.938 -4.554 39.591 1.00 95.19 157 GLU A C 1
ATOM 1292 O O . GLU A 1 157 ? -21.610 -4.916 40.560 1.00 95.19 157 GLU A O 1
ATOM 1297 N N . ILE A 1 158 ? -21.161 -3.388 38.975 1.00 94.50 158 ILE A N 1
ATOM 1298 C CA . ILE A 1 158 ? -22.211 -2.440 39.384 1.00 94.50 158 ILE A CA 1
ATOM 1299 C C . ILE A 1 158 ? -23.585 -3.109 39.350 1.00 94.50 158 ILE A C 1
ATOM 1301 O O . ILE A 1 158 ? -24.378 -2.952 40.279 1.00 94.50 158 ILE A O 1
ATOM 1305 N N . LYS A 1 159 ? -23.871 -3.916 38.324 1.00 95.25 159 LYS A N 1
ATOM 1306 C CA . LYS A 1 159 ? -25.139 -4.646 38.225 1.00 95.25 159 LYS A CA 1
ATOM 1307 C C . LYS A 1 159 ? -25.315 -5.650 39.368 1.00 95.25 159 LYS A C 1
ATOM 1309 O O . LYS A 1 159 ? -26.411 -5.745 39.926 1.00 95.25 159 LYS A O 1
ATOM 1314 N N . LYS A 1 160 ? -24.256 -6.377 39.743 1.00 95.06 160 LYS A N 1
ATOM 1315 C CA . LYS A 1 160 ? -24.274 -7.280 40.909 1.00 95.06 160 LYS A CA 1
ATOM 1316 C C . LYS A 1 160 ? -24.479 -6.507 42.213 1.00 95.06 160 LYS A C 1
ATOM 1318 O O . LYS A 1 160 ? -25.317 -6.911 43.019 1.00 95.06 160 LYS A O 1
ATOM 1323 N N . MET A 1 161 ? -23.770 -5.392 42.395 1.00 93.75 161 MET A N 1
ATOM 1324 C CA . MET A 1 161 ? -23.920 -4.529 43.571 1.00 93.75 161 MET A CA 1
ATOM 1325 C C . MET A 1 161 ? -25.341 -3.974 43.685 1.00 93.75 161 MET A C 1
ATOM 1327 O O . MET A 1 161 ? -25.945 -4.084 44.748 1.00 93.75 161 MET A O 1
ATOM 1331 N N . ASN A 1 162 ? -25.919 -3.475 42.591 1.00 94.25 162 ASN A N 1
ATOM 1332 C CA . ASN A 1 162 ? -27.295 -2.973 42.565 1.00 94.25 162 ASN A CA 1
ATOM 1333 C C . ASN A 1 162 ? -28.319 -4.060 42.908 1.00 94.25 162 ASN A C 1
ATOM 1335 O O . ASN A 1 162 ? -29.264 -3.797 43.650 1.00 94.25 162 ASN A O 1
ATOM 1339 N N . LYS A 1 163 ? -28.124 -5.293 42.418 1.00 95.31 163 LYS A N 1
ATOM 1340 C CA . LYS A 1 163 ? -28.989 -6.424 42.781 1.00 95.31 163 LYS A CA 1
ATOM 1341 C C . LYS A 1 163 ? -28.905 -6.727 44.280 1.00 95.31 163 LYS A C 1
ATOM 1343 O O . LYS A 1 163 ? -29.937 -6.816 44.936 1.00 95.31 163 LYS A O 1
ATOM 1348 N N . SER A 1 164 ? -27.691 -6.812 44.827 1.00 95.19 164 SER A N 1
ATOM 1349 C CA . SER A 1 164 ? -27.480 -7.044 46.262 1.00 95.19 164 SER A CA 1
ATOM 1350 C C . SER A 1 164 ? -28.069 -5.924 47.127 1.00 95.19 164 SER A C 1
ATOM 1352 O O . SER A 1 164 ? -28.686 -6.191 48.158 1.00 95.19 164 SER A O 1
ATOM 1354 N N . LEU A 1 165 ? -27.922 -4.669 46.698 1.00 94.50 165 LEU A N 1
ATOM 1355 C CA . LEU A 1 165 ? -28.490 -3.514 47.385 1.00 94.50 165 LEU A CA 1
ATOM 1356 C C . LEU A 1 165 ? -30.023 -3.560 47.379 1.00 94.50 165 LEU A C 1
ATOM 1358 O O . LEU A 1 165 ? -30.641 -3.321 48.413 1.00 94.50 165 LEU A O 1
ATOM 1362 N N . SER A 1 166 ? -30.633 -3.921 46.247 1.00 95.12 166 SER A N 1
ATOM 1363 C CA . SER A 1 166 ? -32.084 -4.096 46.138 1.00 95.12 166 SER A CA 1
ATOM 1364 C C . SER A 1 166 ? -32.600 -5.215 47.048 1.00 95.12 166 SER A C 1
ATOM 1366 O O . SER A 1 166 ? -33.604 -5.020 47.729 1.00 95.12 166 SER A O 1
ATOM 1368 N N . GLU A 1 167 ? -31.899 -6.350 47.123 1.00 95.44 167 GLU A N 1
ATOM 1369 C CA . GLU A 1 167 ? -32.241 -7.449 48.038 1.00 95.44 167 GLU A CA 1
ATOM 1370 C C . GLU A 1 167 ? -32.167 -7.010 49.507 1.00 95.44 167 GLU A C 1
ATOM 1372 O O . GLU A 1 167 ? -33.105 -7.244 50.270 1.00 95.44 167 GLU A O 1
ATOM 1377 N N . LYS A 1 168 ? -31.093 -6.311 49.903 1.00 93.88 168 LYS A N 1
ATOM 1378 C CA . LYS A 1 168 ? -30.965 -5.760 51.262 1.00 93.88 168 LYS A CA 1
ATOM 1379 C C . LYS A 1 168 ? -32.071 -4.761 51.587 1.00 93.88 168 LYS A C 1
ATOM 1381 O O . LYS A 1 168 ? -32.611 -4.807 52.688 1.00 93.88 168 LYS A O 1
ATOM 1386 N N . ASN A 1 169 ? -32.419 -3.887 50.644 1.00 95.19 169 ASN A N 1
ATOM 1387 C CA . ASN A 1 169 ? -33.476 -2.901 50.845 1.00 95.19 169 ASN A CA 1
ATOM 1388 C C . ASN A 1 169 ? -34.843 -3.578 51.050 1.00 95.19 169 ASN A C 1
ATOM 1390 O O . ASN A 1 169 ? -35.560 -3.247 51.987 1.00 95.19 169 ASN A O 1
ATOM 1394 N N . ASN A 1 170 ? -35.161 -4.603 50.252 1.00 94.94 170 ASN A N 1
ATOM 1395 C CA . ASN A 1 170 ? -36.387 -5.389 50.428 1.00 94.94 170 ASN A CA 1
ATOM 1396 C C . ASN A 1 170 ? -36.440 -6.092 51.792 1.00 94.94 170 ASN A C 1
ATOM 1398 O O . ASN A 1 170 ? -37.499 -6.147 52.414 1.00 94.94 170 ASN A O 1
ATOM 1402 N N . ASN A 1 171 ? -35.311 -6.622 52.270 1.00 95.12 171 ASN A N 1
ATOM 1403 C CA . ASN A 1 171 ? -35.246 -7.242 53.594 1.00 95.12 171 ASN A CA 1
ATOM 1404 C C . ASN A 1 171 ? -35.474 -6.219 54.711 1.00 95.12 171 ASN A C 1
ATOM 1406 O O . ASN A 1 171 ? -36.217 -6.512 55.639 1.00 95.12 171 ASN A O 1
ATOM 1410 N N . LEU A 1 172 ? -34.898 -5.016 54.605 1.00 93.88 172 LEU A N 1
ATOM 1411 C CA . LEU A 1 172 ? -35.130 -3.943 55.577 1.00 93.88 172 LEU A CA 1
ATOM 1412 C C . LEU A 1 172 ? -36.604 -3.544 55.646 1.00 93.88 172 LEU A C 1
ATOM 1414 O O . LEU A 1 172 ? -37.132 -3.409 56.746 1.00 93.88 172 LEU A O 1
ATOM 1418 N N . VAL A 1 173 ? -37.270 -3.405 54.496 1.00 94.94 173 VAL A N 1
ATOM 1419 C CA . VAL A 1 173 ? -38.711 -3.113 54.445 1.00 94.94 173 VAL A CA 1
ATOM 1420 C C . VAL A 1 173 ? -39.509 -4.211 55.150 1.00 94.94 173 VAL A C 1
ATOM 1422 O O . VAL A 1 173 ? -40.328 -3.905 56.011 1.00 94.94 173 VAL A O 1
ATOM 1425 N N 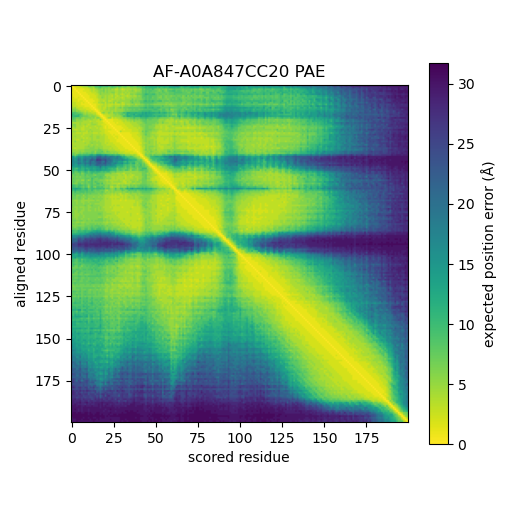. LYS A 1 174 ? -39.217 -5.490 54.879 1.00 94.94 174 LYS A N 1
ATOM 1426 C CA . LYS A 1 174 ? -39.869 -6.610 55.581 1.00 94.94 174 LYS A CA 1
ATOM 1427 C C . LYS A 1 174 ? -39.634 -6.575 57.089 1.00 94.94 174 LYS A C 1
ATOM 1429 O O . LYS A 1 174 ? -40.578 -6.729 57.851 1.00 94.94 174 LYS A O 1
ATOM 1434 N N . THR A 1 175 ? -38.399 -6.338 57.530 1.00 93.38 175 THR A N 1
ATOM 1435 C CA . THR A 1 175 ? -38.089 -6.229 58.961 1.00 93.38 175 THR A CA 1
ATOM 1436 C C . THR A 1 175 ? -38.822 -5.050 59.606 1.00 93.38 175 THR A C 1
ATOM 1438 O O . THR A 1 175 ? -39.313 -5.181 60.723 1.00 93.38 175 THR A O 1
ATOM 1441 N N . GLN A 1 176 ? -38.956 -3.912 58.916 1.00 91.19 176 GLN A N 1
ATOM 1442 C CA . GLN A 1 176 ? -39.760 -2.784 59.402 1.00 91.19 176 GLN A CA 1
ATOM 1443 C C . GLN A 1 176 ? -41.244 -3.153 59.539 1.00 91.19 176 GLN A C 1
ATOM 1445 O O . GLN A 1 176 ? -41.858 -2.819 60.552 1.00 91.19 176 GLN A O 1
ATOM 1450 N N . GLU A 1 177 ? -41.812 -3.871 58.566 1.00 94.00 177 GLU A N 1
ATOM 1451 C CA . GLU A 1 177 ? -43.189 -4.379 58.638 1.00 94.00 177 GLU A CA 1
ATOM 1452 C C . GLU A 1 177 ? -43.385 -5.366 59.798 1.00 94.00 177 GLU A C 1
ATOM 1454 O O . GLU A 1 177 ? -44.394 -5.299 60.501 1.00 94.00 177 GLU A O 1
ATOM 1459 N N . GLU A 1 178 ? -42.430 -6.270 60.025 1.00 93.38 178 GLU A N 1
ATOM 1460 C CA . GLU A 1 178 ? -42.452 -7.222 61.143 1.00 93.38 178 GLU A CA 1
ATOM 1461 C C . GLU A 1 178 ? -42.382 -6.512 62.500 1.00 93.38 178 GLU A C 1
ATOM 1463 O O . GLU A 1 178 ? -43.161 -6.834 63.395 1.00 93.38 178 GLU A O 1
ATOM 1468 N N . ILE A 1 179 ? -41.515 -5.504 62.643 1.00 92.50 179 ILE A N 1
ATOM 1469 C CA . ILE A 1 179 ? -41.436 -4.682 63.859 1.00 92.50 179 ILE A CA 1
ATOM 1470 C C . ILE A 1 179 ? -42.757 -3.943 64.098 1.00 92.50 179 ILE A C 1
ATOM 1472 O O . ILE A 1 179 ? -43.249 -3.927 65.224 1.00 92.50 179 ILE A O 1
ATOM 1476 N N . LEU A 1 180 ? -43.355 -3.354 63.058 1.00 89.56 180 LEU A N 1
ATOM 1477 C CA . LEU A 1 180 ? -44.654 -2.680 63.162 1.00 89.56 180 LEU A CA 1
ATOM 1478 C C . LEU A 1 180 ? -45.758 -3.637 63.623 1.00 89.56 180 LEU A C 1
ATOM 1480 O O . LEU A 1 180 ? -46.542 -3.277 64.501 1.00 89.56 180 LEU A O 1
ATOM 1484 N N . LYS A 1 181 ? -45.799 -4.858 63.075 1.00 88.88 181 LYS A N 1
ATOM 1485 C CA . LYS A 1 181 ? -46.734 -5.904 63.518 1.00 88.88 181 LYS A CA 1
ATOM 1486 C C . LYS A 1 181 ? -46.503 -6.283 64.975 1.00 88.88 181 LYS A C 1
ATOM 1488 O O . LYS A 1 181 ? -47.461 -6.299 65.737 1.00 88.88 181 LYS A O 1
ATOM 1493 N N . PHE A 1 182 ? -45.252 -6.509 65.372 1.00 91.00 182 PHE A N 1
ATOM 1494 C CA . PHE A 1 182 ? -44.902 -6.818 66.757 1.00 91.00 182 PHE A CA 1
ATOM 1495 C C . PHE A 1 182 ? -45.333 -5.701 67.717 1.00 91.00 182 PHE A C 1
ATOM 1497 O O . PHE A 1 182 ? -45.960 -5.974 68.734 1.00 91.00 182 PHE A O 1
ATOM 1504 N N . ILE A 1 183 ? -45.056 -4.436 67.386 1.00 88.12 183 ILE A N 1
ATOM 1505 C CA . ILE A 1 183 ? -45.482 -3.289 68.201 1.00 88.12 183 ILE A CA 1
ATOM 1506 C C . ILE A 1 183 ? -47.012 -3.230 68.301 1.00 88.12 183 ILE A C 1
ATOM 1508 O O . ILE A 1 183 ? -47.533 -3.014 69.393 1.00 88.12 183 ILE A O 1
ATOM 1512 N N . ALA A 1 184 ? -47.735 -3.442 67.197 1.00 81.50 184 ALA A N 1
ATOM 1513 C CA . ALA A 1 184 ? -49.197 -3.465 67.197 1.00 81.50 184 ALA A CA 1
ATOM 1514 C C . ALA A 1 184 ? -49.767 -4.621 68.041 1.00 81.50 184 ALA A C 1
ATOM 1516 O O . ALA A 1 184 ? -50.718 -4.413 68.791 1.00 81.50 184 ALA A O 1
ATOM 1517 N N . GLU A 1 185 ? -49.172 -5.816 67.968 1.00 82.50 185 GLU A N 1
ATOM 1518 C CA . GLU A 1 185 ? -49.536 -6.970 68.801 1.00 82.50 185 GLU A CA 1
ATOM 1519 C C . GLU A 1 185 ? -49.258 -6.713 70.286 1.00 82.50 185 GLU A C 1
ATOM 1521 O O . GLU A 1 185 ? -50.099 -7.016 71.134 1.00 82.50 185 GLU A O 1
ATOM 1526 N N . VAL A 1 186 ? -48.110 -6.116 70.619 1.00 80.94 186 VAL A N 1
ATOM 1527 C CA . VAL A 1 186 ? -47.767 -5.749 72.000 1.00 80.94 186 VAL A CA 1
ATOM 1528 C C . VAL A 1 186 ? -48.720 -4.682 72.526 1.00 80.94 186 VAL A C 1
ATOM 1530 O O . VAL A 1 186 ? -49.245 -4.853 73.614 1.00 80.94 186 VAL A O 1
ATOM 1533 N N . LEU A 1 187 ? -49.003 -3.616 71.774 1.00 74.94 187 LEU A N 1
ATOM 1534 C CA . LEU A 1 187 ? -49.948 -2.574 72.195 1.00 74.94 187 LEU A CA 1
ATOM 1535 C C . LEU A 1 187 ? -51.379 -3.111 72.337 1.00 74.94 187 LEU A C 1
ATOM 1537 O O . LEU A 1 187 ? -52.026 -2.831 73.340 1.00 74.94 187 LEU A O 1
ATOM 1541 N N . GLY A 1 188 ? -51.855 -3.927 71.392 1.00 66.81 188 GLY A N 1
ATOM 1542 C CA . GLY A 1 188 ? -53.185 -4.539 71.466 1.00 66.81 188 GLY A CA 1
ATOM 1543 C C . GLY A 1 188 ? -53.319 -5.557 72.603 1.00 66.81 188 GLY A C 1
ATOM 1544 O O . GLY A 1 188 ? -54.357 -5.623 73.258 1.00 66.81 188 GLY A O 1
ATOM 1545 N N . SER A 1 189 ? -52.264 -6.326 72.887 1.00 60.91 189 SER A N 1
ATOM 1546 C CA . SER A 1 189 ? -52.228 -7.213 74.058 1.00 60.91 189 SER A CA 1
ATOM 1547 C C . SER A 1 189 ? -52.078 -6.439 75.368 1.00 60.91 189 SER A C 1
ATOM 1549 O O . SER A 1 189 ? -52.643 -6.860 76.376 1.00 60.91 189 SER A O 1
ATOM 1551 N N . HIS A 1 190 ? -51.402 -5.286 75.356 1.00 53.62 190 HIS A N 1
ATOM 1552 C CA . HIS A 1 190 ? -51.353 -4.386 76.500 1.00 53.62 190 HIS A CA 1
ATOM 1553 C C . HIS A 1 190 ? -52.733 -3.784 76.780 1.00 53.62 190 HIS A C 1
ATOM 1555 O O . HIS A 1 190 ? -53.145 -3.831 77.928 1.00 53.62 190 HIS A O 1
ATOM 1561 N N . ASP A 1 191 ? -53.494 -3.346 75.771 1.00 49.06 191 ASP A N 1
ATOM 1562 C CA . ASP A 1 191 ? -54.888 -2.885 75.935 1.00 49.06 191 ASP A CA 1
ATOM 1563 C C . ASP A 1 191 ? -55.821 -3.987 76.479 1.00 49.06 191 ASP A C 1
ATOM 1565 O O . ASP A 1 191 ? -56.728 -3.712 77.265 1.00 49.06 191 ASP A O 1
ATOM 1569 N N . LEU A 1 192 ? -55.570 -5.254 76.126 1.00 47.41 192 LEU A N 1
ATOM 1570 C CA . LEU A 1 192 ? -56.288 -6.416 76.670 1.00 47.41 192 LEU A CA 1
ATOM 1571 C C . LEU A 1 192 ? -55.895 -6.759 78.122 1.00 47.41 192 LEU A C 1
ATOM 1573 O O . LEU A 1 192 ? -56.717 -7.317 78.849 1.00 47.41 192 LEU A O 1
ATOM 1577 N N . TYR A 1 193 ? -54.676 -6.426 78.563 1.00 43.34 193 TYR A N 1
ATOM 1578 C CA . TYR A 1 193 ? -54.187 -6.687 79.928 1.00 43.34 193 TYR A CA 1
ATOM 1579 C C . TYR A 1 193 ? -54.326 -5.492 80.881 1.00 43.34 193 TYR A C 1
ATOM 1581 O O . TYR A 1 193 ? -54.510 -5.689 82.082 1.00 43.34 193 TYR A O 1
ATOM 1589 N N . THR A 1 194 ? -54.298 -4.257 80.381 1.00 45.19 194 THR A N 1
ATOM 1590 C CA . THR A 1 194 ? -54.574 -3.032 81.148 1.00 45.19 194 THR A CA 1
ATOM 1591 C C . THR A 1 194 ? -56.020 -2.592 80.998 1.00 45.19 194 THR A C 1
ATOM 1593 O O . THR A 1 194 ? -56.308 -1.399 80.972 1.00 45.19 194 THR A O 1
ATOM 1596 N N . GLY A 1 195 ? -56.941 -3.559 80.978 1.00 42.78 195 GLY A N 1
ATOM 1597 C CA . GLY A 1 195 ? -58.354 -3.343 81.266 1.00 42.78 195 GLY A CA 1
ATOM 1598 C C . GLY A 1 195 ? -58.549 -2.779 82.678 1.00 42.78 195 GLY A C 1
ATOM 1599 O O . GLY A 1 195 ? -58.975 -3.485 83.585 1.00 42.78 195 GLY A O 1
ATOM 1600 N N . HIS A 1 196 ? -58.206 -1.507 82.854 1.00 41.28 196 HIS A N 1
ATOM 1601 C CA . HIS A 1 196 ? -58.672 -0.575 83.865 1.00 41.28 196 HIS A CA 1
ATOM 1602 C C . HIS A 1 196 ? -58.854 0.782 83.172 1.00 41.28 196 HIS A C 1
ATOM 1604 O O . HIS A 1 196 ? -57.931 1.576 83.045 1.00 41.28 196 HIS A O 1
ATOM 1610 N N . HIS A 1 197 ? -60.091 0.975 82.710 1.00 48.84 197 HIS A N 1
ATOM 1611 C CA . HIS A 1 197 ? -60.874 2.210 82.739 1.00 48.84 197 HIS A CA 1
ATOM 1612 C C . HIS A 1 197 ? -60.189 3.549 82.409 1.00 48.84 197 HIS A C 1
ATOM 1614 O O . HIS A 1 197 ? -59.550 4.157 83.261 1.00 48.84 197 HIS A O 1
ATOM 1620 N N . VAL A 1 198 ? -60.602 4.143 81.284 1.00 39.28 198 VAL A N 1
ATOM 1621 C CA . VAL A 1 198 ? -61.129 5.518 81.315 1.00 39.28 198 VAL A CA 1
ATOM 1622 C C . VAL A 1 198 ? -62.528 5.494 80.699 1.00 39.28 198 VAL A C 1
ATOM 1624 O O . VAL A 1 198 ? -62.705 5.466 79.485 1.00 39.28 198 VAL A O 1
ATOM 1627 N N . ILE A 1 199 ? -63.519 5.418 81.587 1.00 44.88 199 ILE A N 1
ATOM 1628 C CA . ILE A 1 199 ? -64.911 5.784 81.317 1.00 44.88 199 ILE A CA 1
ATOM 1629 C C . ILE A 1 199 ? -64.949 7.318 81.271 1.00 44.88 199 ILE A C 1
ATOM 1631 O O . ILE A 1 199 ? -64.331 7.959 82.122 1.00 44.88 199 ILE A O 1
ATOM 1635 N N . HIS A 1 200 ? -65.642 7.877 80.278 1.00 35.69 200 HIS A N 1
ATOM 1636 C CA . HIS A 1 200 ? -66.082 9.273 80.294 1.00 35.69 200 HIS A CA 1
ATOM 1637 C C . HIS A 1 200 ? -67.205 9.473 81.311 1.00 35.69 200 HIS A C 1
ATOM 1639 O O . HIS A 1 200 ? -68.127 8.625 81.320 1.00 35.69 200 HIS A O 1
#

Foldseek 3Di:
DVLVVVLVVVLVVQVVDPVCPVVSLVSVLVSLLVVLLVVLLDPPDDNLPSLLVSLVSQLVVLDLVSSLVSLVVSLVSNLVSLVCSLPVPPDPVVPPDPVVSVVVNVVVNVVSVVSSVVSSVVSNVSSVVSNVVVVVVVVVVVVVVVVVVVVVVVVVVVVVVVVVVVVVVVVVVVVVVVVVVVVVVVVVVVCVVPPDDDDD

Sequence (200 aa):
MTYTIAVSITEYYINKKEKYRYFSMYFGLFSSLLFVFALSLNSLIQISLAYTFVPILSCLYYKTALTKKISLANYALTIIAIVIRRYCYPTNTDFYNYTTQNVLLISDIIGYSMQYAFLYLLVDYSSSRSYMIIMTNLRIADEKKQALVQIKTQNDEIKKMNKSLSEKNNNLVKTQEEILKFIAEVLGSHDLYTGHHVIH

Secondary structure (DSSP, 8-state):
-HHHHHHHHHHHHHHTSGGGHHHHHHHHHHHHHHHHHHHHHSTTS-HHHHHHHHHHHHHTTT-HHHHHHHHHHHHHHHHHHHHHHHHHS--TTSTT-HHHHHHHHHHHHHHHHHHHHHHHHHHHHHHHHHHHHHHHHHHHHHHHHHHHHHHHHHHHHHHHHHHHHHHHHHHHHHHHHHHHHHHHHHHHHHHHH-------

Radius of gyration: 40.99 Å; Cα contacts (8 Å, |Δi|>4): 92; chains: 1; bounding 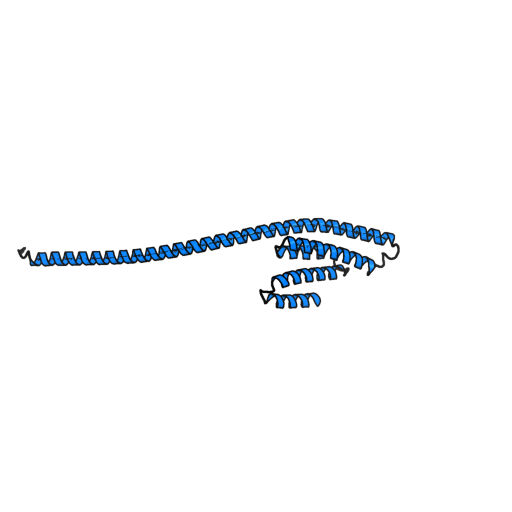box: 93×30×124 Å

Nearest PDB structures (foldseek):
  6u1s-assembly1_A  TM=2.963E-01  e=6.692E+00  synthetic construct
  5k7v-assembly1_B  TM=3.297E-01  e=4.851E+00  synthetic construct